Protein AF-A0A1X7HXP8-F1 (afdb_monomer_lite)

pLDDT: mean 79.75, std 15.9, range [26.89, 93.19]

Foldseek 3Di:
DPPCLCVLLVVLLVVLLVCLLVVHDSVVSLCSLVVCVVVVNNVSSVSNNVSNVVSNVVSVVLLVQLVPDDDDQKFKWFFQDWDQQWTFTHTPSHPGTAIEGDRDTAAHQFIWIDRFDWDADPDRDSNRIYTYDDTHGPGHHDDVSVVLVVVLVVVLVVLVVPDDPLCSQQPSLQPVVRNVSPDPVSCVVCVVVVNNVSSPDPDDDPDDDDDPPDDDDDD

Secondary structure (DSSP, 8-state):
--GGGGHHHHHHHHHHHHHHHTT---GGGGGHHHHHHHTT-HHHHHHHHHHHHHHHHHHHHHHHHHHT----SEEEEEEEEEETTEEEEE-TT-SSPEEEE-SS-PPTT-EEEEEEEEEE-SS-SS--EEEEEEEEEEE---THHHHHHHHHHHHHHHHHHHS-GGGTTHHHHHHH--GGG--HHHHHHHHHTTTHHHH-SS-----------------

Sequence (219 aa):
MSELRLVPGALVVWAVTLALLLDVPVVPLLLVPLALLWFRQPGQAVLTGVLGTGAAFLVWWRRRLAAGWSAPEEAVGRVVASGTGHVRVALPGHPTPLTVFTGDAPPTGARVLVEAGWSGSGRAGVGGLVGNGDLTVLRDPQGMSRVAATVRGALRAAVDATVGESSRGLIPGMVLGDVGAQSEAEKQLYIDTGLSHLSAVSGVNVDSKGVSKTGLRVL

Organism: NCBI:txid1610489

Structure (mmCIF, N/CA/C/O backbone):
data_AF-A0A1X7HXP8-F1
#
_entry.id   AF-A0A1X7HXP8-F1
#
loop_
_atom_site.group_PDB
_atom_site.id
_atom_site.type_symbol
_atom_site.label_atom_id
_atom_site.label_alt_id
_atom_site.label_comp_id
_atom_site.label_asym_id
_atom_site.label_entity_id
_atom_site.label_seq_id
_atom_site.pdbx_PDB_ins_code
_atom_site.Cartn_x
_atom_site.Cartn_y
_atom_site.Cartn_z
_atom_site.occupancy
_atom_site.B_iso_or_equiv
_atom_site.auth_seq_id
_atom_site.auth_comp_id
_atom_site.auth_asym_id
_atom_site.auth_atom_id
_atom_site.pdbx_PDB_model_num
ATOM 1 N N . MET A 1 1 ? 34.941 -6.884 -2.315 1.00 51.16 1 MET A N 1
ATOM 2 C CA . MET A 1 1 ? 33.999 -5.786 -2.635 1.00 51.16 1 MET A CA 1
ATOM 3 C C . MET A 1 1 ? 33.036 -6.206 -3.758 1.00 51.16 1 MET A C 1
ATOM 5 O O . MET A 1 1 ? 33.070 -5.651 -4.848 1.00 51.16 1 MET A O 1
ATOM 9 N N . SER A 1 2 ? 32.204 -7.228 -3.535 1.00 59.09 2 SER A N 1
ATOM 10 C CA . SER A 1 2 ? 31.269 -7.791 -4.535 1.00 59.09 2 SER A CA 1
ATOM 11 C C . SER A 1 2 ? 29.889 -7.117 -4.546 1.00 59.09 2 SER A C 1
ATOM 13 O O . SER A 1 2 ? 29.148 -7.266 -5.515 1.00 59.09 2 SER A O 1
ATOM 15 N N . GLU A 1 3 ? 29.558 -6.347 -3.510 1.00 61.88 3 GLU A N 1
ATOM 16 C CA . GLU A 1 3 ? 28.204 -5.831 -3.263 1.00 61.88 3 GLU A CA 1
ATOM 17 C C . GLU A 1 3 ? 27.825 -4.631 -4.145 1.00 61.88 3 GLU A C 1
ATOM 19 O O . GLU A 1 3 ? 26.661 -4.458 -4.501 1.00 61.88 3 GLU A O 1
ATOM 24 N N . LEU A 1 4 ? 28.805 -3.852 -4.617 1.00 77.75 4 LEU A N 1
ATOM 25 C CA . LEU A 1 4 ? 28.550 -2.673 -5.460 1.00 77.75 4 LEU A CA 1
ATOM 26 C C . LEU A 1 4 ? 28.056 -3.021 -6.874 1.00 77.75 4 LEU A C 1
ATOM 28 O O . LEU A 1 4 ? 27.577 -2.152 -7.600 1.00 77.75 4 LEU A O 1
ATOM 32 N N . ARG A 1 5 ? 28.123 -4.296 -7.276 1.00 81.31 5 ARG A N 1
ATOM 33 C CA . ARG A 1 5 ? 27.694 -4.751 -8.608 1.00 81.31 5 ARG A CA 1
ATOM 34 C C . ARG A 1 5 ? 26.185 -4.665 -8.818 1.00 81.31 5 ARG A C 1
ATOM 36 O O . ARG A 1 5 ? 25.761 -4.663 -9.968 1.00 81.31 5 ARG A O 1
ATOM 43 N N . LEU A 1 6 ? 25.396 -4.605 -7.746 1.00 85.25 6 LEU A N 1
ATOM 44 C CA . LEU A 1 6 ? 23.936 -4.507 -7.816 1.00 85.25 6 LEU A CA 1
ATOM 45 C C . LEU A 1 6 ? 23.439 -3.061 -7.890 1.00 85.25 6 LEU A C 1
ATOM 47 O O . LEU A 1 6 ? 22.302 -2.833 -8.300 1.00 85.25 6 LEU A O 1
ATOM 51 N N . VAL A 1 7 ? 24.286 -2.089 -7.538 1.00 87.62 7 VAL A N 1
ATOM 52 C CA . VAL A 1 7 ? 23.918 -0.669 -7.479 1.00 87.62 7 VAL A CA 1
ATOM 53 C C . VAL A 1 7 ? 23.364 -0.161 -8.818 1.00 87.62 7 VAL A C 1
ATOM 55 O O . VAL A 1 7 ? 22.283 0.426 -8.801 1.00 87.62 7 VAL A O 1
ATOM 58 N N . PRO A 1 8 ? 23.985 -0.433 -9.987 1.00 85.81 8 PRO A N 1
ATOM 59 C CA . PRO A 1 8 ? 23.436 0.022 -11.265 1.00 85.81 8 PRO A CA 1
ATOM 60 C C . PRO A 1 8 ? 22.046 -0.559 -11.553 1.00 85.81 8 PRO A C 1
ATOM 62 O O . PRO A 1 8 ? 21.159 0.156 -12.012 1.00 85.81 8 PRO A O 1
ATOM 65 N N . GLY A 1 9 ? 21.831 -1.842 -11.241 1.00 86.75 9 GLY A N 1
ATOM 66 C CA . GLY A 1 9 ? 20.536 -2.506 -11.417 1.00 86.75 9 GLY A CA 1
ATOM 67 C C . GLY A 1 9 ? 19.460 -1.899 -10.526 1.00 86.75 9 GLY A C 1
ATOM 68 O O . GLY A 1 9 ? 18.380 -1.565 -11.007 1.00 86.75 9 GLY A O 1
ATOM 69 N N . ALA A 1 10 ? 19.779 -1.691 -9.249 1.00 88.69 10 ALA A N 1
ATOM 70 C CA . ALA A 1 10 ? 18.870 -1.067 -8.297 1.00 88.69 10 ALA A CA 1
ATOM 71 C C . ALA A 1 10 ? 18.484 0.359 -8.723 1.00 88.69 10 ALA A C 1
ATOM 73 O O . ALA A 1 10 ? 17.302 0.699 -8.705 1.00 88.69 10 ALA A O 1
ATOM 74 N N . LEU A 1 11 ? 19.454 1.171 -9.162 1.00 90.75 11 LEU A N 1
ATOM 75 C CA . LEU A 1 11 ? 19.203 2.537 -9.631 1.00 90.75 11 LEU A CA 1
ATOM 76 C C . LEU A 1 11 ? 18.299 2.567 -10.866 1.00 90.75 11 LEU A C 1
ATOM 78 O O . LEU A 1 11 ? 17.361 3.359 -10.905 1.00 90.75 11 LEU A O 1
ATOM 82 N N . VAL A 1 12 ? 18.533 1.688 -11.847 1.00 90.75 12 VAL A N 1
ATOM 83 C CA . VAL A 1 12 ? 17.679 1.595 -13.043 1.00 90.75 12 VAL A CA 1
ATOM 84 C C . VAL A 1 12 ? 16.254 1.193 -12.667 1.00 90.75 12 VAL A C 1
ATOM 86 O O . VAL A 1 12 ? 15.308 1.825 -13.129 1.00 90.75 12 VAL A O 1
ATOM 89 N N . VAL A 1 13 ? 16.080 0.195 -11.794 1.00 91.81 13 VAL A N 1
ATOM 90 C CA . VAL A 1 13 ? 14.752 -0.237 -11.324 1.00 91.81 13 VAL A CA 1
ATOM 91 C C . VAL A 1 13 ? 14.006 0.911 -10.642 1.00 91.81 13 VAL A C 1
ATOM 93 O O . VAL A 1 13 ? 12.841 1.160 -10.962 1.00 91.81 13 VAL A O 1
ATOM 96 N N . TRP A 1 14 ? 14.671 1.638 -9.741 1.00 92.44 14 TRP A N 1
ATOM 97 C CA . TRP A 1 14 ? 14.086 2.795 -9.063 1.00 92.44 14 TRP A CA 1
ATOM 98 C C . TRP A 1 14 ? 13.725 3.914 -10.035 1.00 92.44 14 TRP A C 1
ATOM 100 O O . TRP A 1 14 ? 12.598 4.405 -10.004 1.00 92.44 14 TRP A O 1
ATOM 110 N N . ALA A 1 15 ? 14.646 4.285 -10.925 1.00 91.81 15 ALA A N 1
ATOM 111 C CA . ALA A 1 15 ? 14.436 5.359 -11.884 1.00 91.81 15 ALA A CA 1
ATOM 112 C C . ALA A 1 15 ? 13.284 5.044 -12.848 1.00 91.81 15 ALA A C 1
ATOM 114 O O . ALA A 1 15 ? 12.432 5.897 -13.079 1.00 91.81 15 ALA A O 1
ATOM 115 N N . VAL A 1 16 ? 13.214 3.812 -13.366 1.00 91.19 16 VAL A N 1
ATOM 116 C CA . VAL A 1 16 ? 12.139 3.370 -14.270 1.00 91.19 16 VAL A CA 1
ATOM 117 C C . VAL A 1 16 ? 10.797 3.372 -13.550 1.00 91.19 16 VAL A C 1
ATOM 119 O O . VAL A 1 16 ? 9.809 3.868 -14.088 1.00 91.19 16 VAL A O 1
ATOM 122 N N . THR A 1 17 ? 10.759 2.856 -12.320 1.00 90.06 17 THR A N 1
ATOM 123 C CA . THR A 1 17 ? 9.537 2.837 -11.508 1.00 90.06 17 THR A CA 1
ATOM 124 C C . THR A 1 17 ? 9.041 4.255 -11.239 1.00 90.06 17 THR A C 1
ATOM 126 O O . THR A 1 17 ? 7.864 4.540 -11.439 1.00 90.06 17 THR A O 1
ATOM 129 N N . LEU A 1 18 ? 9.933 5.160 -10.833 1.00 89.88 18 LEU A N 1
ATOM 130 C CA . LEU A 1 18 ? 9.601 6.550 -10.530 1.00 89.88 18 LEU A CA 1
ATOM 131 C C . LEU A 1 18 ? 9.156 7.313 -11.782 1.00 89.88 18 LEU A C 1
ATOM 133 O O . LEU A 1 18 ? 8.137 7.994 -11.739 1.00 89.88 18 LEU A O 1
ATOM 137 N N . ALA A 1 19 ? 9.850 7.138 -12.909 1.00 90.12 19 ALA A N 1
ATOM 138 C CA . ALA A 1 19 ? 9.463 7.744 -14.178 1.00 90.12 19 ALA A CA 1
ATOM 139 C C . ALA A 1 19 ? 8.057 7.298 -14.611 1.00 90.12 19 ALA A C 1
ATOM 141 O O . ALA A 1 19 ? 7.224 8.135 -14.944 1.00 90.12 19 ALA A O 1
ATOM 142 N N . LEU A 1 20 ? 7.743 6.001 -14.507 1.00 89.19 20 LEU A N 1
ATOM 143 C CA . LEU A 1 20 ? 6.409 5.487 -14.827 1.00 89.19 20 LEU A CA 1
ATOM 144 C C . LEU A 1 20 ? 5.322 5.927 -13.842 1.00 89.19 20 LEU A C 1
ATOM 146 O O . LEU A 1 20 ? 4.162 5.986 -14.238 1.00 89.19 20 LEU A O 1
ATOM 150 N N . LEU A 1 21 ? 5.650 6.196 -12.578 1.00 87.50 21 LEU A N 1
ATOM 151 C CA . LEU A 1 21 ? 4.686 6.708 -11.598 1.00 87.50 21 LEU A CA 1
ATOM 152 C C . LEU A 1 21 ? 4.437 8.216 -11.737 1.00 87.50 21 LEU A C 1
ATOM 154 O O . LEU A 1 21 ? 3.367 8.675 -11.351 1.00 87.50 21 LEU A O 1
ATOM 158 N N . LEU A 1 22 ? 5.407 8.963 -12.270 1.00 88.38 22 LEU A N 1
ATOM 159 C CA . LEU A 1 22 ? 5.327 10.408 -12.514 1.00 88.38 2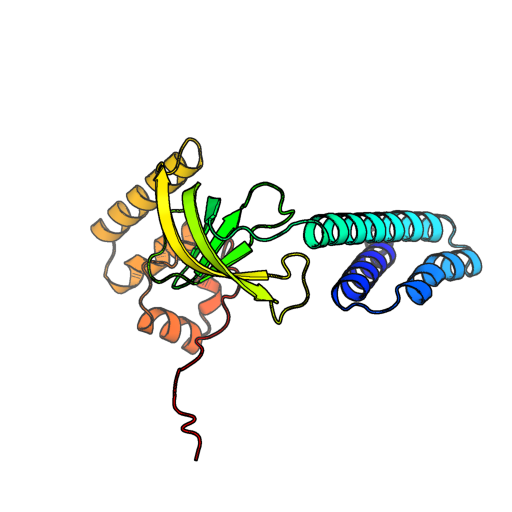2 LEU A CA 1
ATOM 160 C C . LEU A 1 22 ? 4.946 10.769 -13.959 1.00 88.38 22 LEU A C 1
ATOM 162 O O . LEU A 1 22 ? 5.008 11.940 -14.320 1.00 88.38 22 LEU A O 1
ATOM 166 N N . ASP A 1 23 ? 4.604 9.782 -14.791 1.00 85.50 23 ASP A N 1
ATOM 167 C CA . ASP A 1 23 ? 4.306 9.971 -16.219 1.00 85.50 23 ASP A CA 1
ATOM 168 C C . ASP A 1 23 ? 5.448 10.633 -17.024 1.00 85.50 23 ASP A C 1
ATOM 170 O O . ASP A 1 23 ? 5.232 11.316 -18.024 1.00 85.50 23 ASP A O 1
ATOM 174 N N . VAL A 1 24 ? 6.697 10.383 -16.619 1.00 88.75 24 VAL A N 1
ATOM 175 C CA . VAL A 1 24 ? 7.923 10.839 -17.294 1.00 88.75 24 VAL A CA 1
ATOM 176 C C . VAL A 1 24 ? 8.402 9.766 -18.287 1.00 88.75 24 VAL A C 1
ATOM 178 O O . VAL A 1 24 ? 8.343 8.570 -17.982 1.00 88.75 24 VAL A O 1
ATOM 181 N N . PRO A 1 25 ? 8.919 10.139 -19.476 1.00 86.38 25 PRO A N 1
ATOM 182 C CA . PRO A 1 25 ? 9.415 9.172 -20.453 1.00 86.38 25 PRO A CA 1
ATOM 183 C C . PRO A 1 25 ? 10.572 8.321 -19.905 1.00 86.38 25 PRO A C 1
ATOM 185 O O . PRO A 1 25 ? 11.589 8.838 -19.447 1.00 86.38 25 PRO A O 1
ATOM 188 N N . VAL A 1 26 ? 10.451 6.995 -20.036 1.00 85.19 26 VAL A N 1
ATOM 189 C CA . VAL A 1 26 ? 11.479 6.015 -19.620 1.00 85.19 26 VAL A CA 1
ATOM 190 C C . VAL A 1 26 ? 12.583 5.787 -20.656 1.00 85.19 26 VAL A C 1
ATOM 192 O O . VAL A 1 26 ? 13.578 5.134 -20.358 1.00 85.19 26 VAL A O 1
ATOM 195 N N . VAL A 1 27 ? 12.429 6.322 -21.871 1.00 81.62 27 VAL A N 1
ATOM 196 C CA . VAL A 1 27 ? 13.374 6.164 -22.991 1.00 81.62 27 VAL A CA 1
ATOM 197 C C . VAL A 1 27 ? 14.841 6.423 -22.603 1.00 81.62 27 VAL A C 1
ATOM 199 O O . VAL A 1 27 ? 15.667 5.560 -22.899 1.00 81.62 27 VAL A O 1
ATOM 202 N N . PRO A 1 28 ? 15.209 7.518 -21.901 1.00 79.88 28 PRO A N 1
ATOM 203 C CA . PRO A 1 28 ? 16.604 7.745 -21.513 1.00 79.88 28 PRO A CA 1
ATOM 204 C C . PRO A 1 28 ? 17.158 6.668 -20.567 1.00 79.88 28 PRO A C 1
ATOM 206 O O . PRO A 1 28 ? 18.350 6.377 -20.597 1.00 79.88 28 PRO A O 1
ATOM 209 N N . LEU A 1 29 ? 16.308 6.021 -19.766 1.00 81.44 29 LEU A N 1
ATOM 210 C CA . LEU A 1 29 ? 16.725 4.960 -18.845 1.00 81.44 29 LEU A CA 1
ATOM 211 C C . LEU A 1 29 ? 17.020 3.644 -19.574 1.00 81.44 29 LEU A C 1
ATOM 213 O O . LEU A 1 29 ? 17.848 2.858 -19.119 1.00 81.44 29 LEU A O 1
ATOM 217 N N . LEU A 1 30 ? 16.412 3.434 -20.744 1.00 73.44 30 LEU A N 1
ATOM 218 C CA . LEU A 1 30 ? 16.709 2.295 -21.617 1.00 73.44 30 LEU A CA 1
ATOM 219 C C . LEU A 1 30 ? 18.070 2.428 -22.326 1.00 73.44 30 LEU A C 1
ATOM 221 O O . LEU A 1 30 ? 18.575 1.439 -22.850 1.00 73.44 30 LEU A O 1
ATOM 225 N N . LEU A 1 31 ? 18.702 3.609 -22.299 1.00 84.38 31 LEU A N 1
ATOM 226 C CA . LEU A 1 31 ? 20.049 3.827 -22.846 1.00 84.38 31 LEU A CA 1
ATOM 227 C C . LEU A 1 31 ? 21.16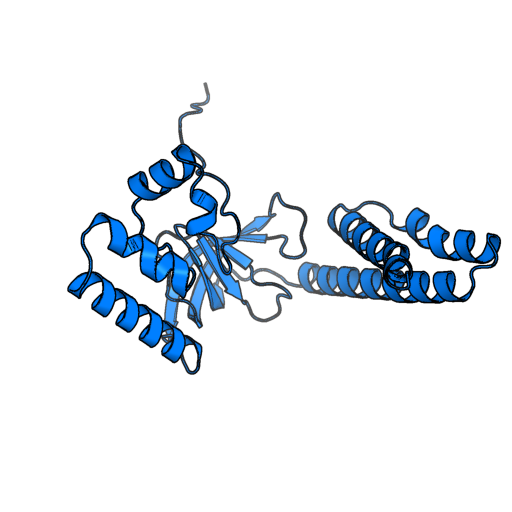8 3.393 -21.885 1.00 84.38 31 LEU A C 1
ATOM 229 O O . LEU A 1 31 ? 22.296 3.165 -22.317 1.00 84.38 31 LEU A O 1
ATOM 233 N N . VAL A 1 32 ? 20.867 3.224 -20.594 1.00 85.88 32 VAL A N 1
ATOM 234 C CA . VAL A 1 32 ? 21.829 2.781 -19.569 1.00 85.88 32 VAL A CA 1
ATOM 235 C C . VAL A 1 32 ? 22.498 1.436 -19.908 1.00 85.88 32 VAL A C 1
ATOM 237 O O . VAL A 1 32 ? 23.730 1.375 -19.875 1.00 85.88 32 VAL A O 1
ATOM 240 N N . PRO A 1 33 ? 21.773 0.361 -20.289 1.00 85.75 33 PRO A N 1
ATOM 241 C CA . PRO A 1 33 ? 22.417 -0.884 -20.712 1.00 85.75 33 PRO A CA 1
ATOM 242 C C . PRO A 1 33 ? 23.278 -0.710 -21.973 1.00 85.75 33 PRO A C 1
ATOM 244 O O . PRO A 1 33 ? 24.324 -1.349 -22.083 1.00 85.75 33 PRO A O 1
ATOM 247 N N . LEU A 1 34 ? 22.902 0.187 -22.894 1.00 85.38 34 LEU A N 1
ATOM 248 C CA . LEU A 1 34 ? 23.676 0.469 -24.108 1.00 85.38 34 LEU A CA 1
ATOM 249 C C . LEU A 1 34 ? 25.017 1.145 -23.777 1.00 85.38 34 LEU A C 1
ATOM 251 O O . LEU A 1 34 ? 26.058 0.760 -24.309 1.00 85.38 34 LEU A O 1
ATOM 255 N N . ALA A 1 35 ? 25.014 2.090 -22.834 1.00 86.62 35 ALA A N 1
ATOM 256 C CA . ALA A 1 35 ? 26.235 2.703 -22.318 1.00 86.62 35 ALA A CA 1
ATOM 257 C C . ALA A 1 35 ? 27.140 1.670 -21.620 1.00 86.62 35 ALA A C 1
ATOM 259 O O . ALA A 1 35 ? 28.353 1.670 -21.812 1.00 86.62 35 ALA A O 1
ATOM 260 N N . LEU A 1 36 ? 26.572 0.730 -20.858 1.00 87.25 36 LEU A N 1
ATOM 261 C CA . LEU A 1 36 ? 27.346 -0.337 -20.210 1.00 87.25 36 LEU A CA 1
ATOM 262 C C . LEU A 1 36 ? 27.984 -1.306 -21.220 1.00 87.25 36 LEU A C 1
ATOM 264 O O . LEU A 1 36 ? 29.106 -1.768 -20.997 1.00 87.25 36 LEU A O 1
ATOM 268 N N . LEU A 1 37 ? 27.317 -1.576 -22.348 1.00 87.12 37 LEU A N 1
ATOM 269 C CA . LEU A 1 37 ? 27.917 -2.316 -23.464 1.00 87.12 37 LEU A CA 1
ATOM 270 C C . LEU A 1 37 ? 29.098 -1.552 -24.069 1.00 87.12 37 LEU A C 1
ATOM 272 O O . LEU A 1 37 ? 30.147 -2.153 -24.308 1.00 87.12 37 LEU A O 1
ATOM 276 N N . TRP A 1 38 ? 28.962 -0.234 -24.247 1.00 89.88 38 TRP A N 1
ATOM 277 C CA . TRP A 1 38 ? 30.036 0.631 -24.745 1.00 89.88 38 TRP A CA 1
ATOM 278 C C . TRP A 1 38 ? 31.284 0.584 -23.849 1.00 89.88 38 TRP A C 1
ATOM 280 O O . TRP A 1 38 ? 32.402 0.441 -24.339 1.00 89.88 38 TRP A O 1
ATOM 290 N N . PHE A 1 39 ? 31.101 0.586 -22.526 1.00 89.38 39 PHE A N 1
ATOM 291 C CA . PHE A 1 39 ? 32.190 0.449 -21.547 1.00 89.38 39 PHE A CA 1
ATOM 292 C C . PHE A 1 39 ? 32.689 -0.993 -21.345 1.00 89.38 39 PHE A C 1
ATOM 294 O O . PHE A 1 39 ? 33.418 -1.268 -20.390 1.00 89.38 39 PHE A O 1
ATOM 301 N N . ARG A 1 40 ? 32.330 -1.927 -22.238 1.00 87.38 40 ARG A N 1
ATOM 302 C CA . ARG A 1 40 ? 32.744 -3.342 -22.207 1.00 87.38 40 ARG A CA 1
ATOM 303 C C . ARG A 1 40 ? 32.338 -4.079 -20.923 1.00 87.38 40 ARG A C 1
ATOM 305 O O . ARG A 1 40 ? 33.045 -4.980 -20.475 1.00 87.38 40 ARG A O 1
ATOM 312 N N . GLN A 1 41 ? 31.179 -3.741 -20.355 1.00 88.38 41 GLN A N 1
ATOM 313 C CA . GLN A 1 41 ? 30.601 -4.386 -19.168 1.00 88.38 41 GLN A CA 1
ATOM 314 C C . GLN A 1 41 ? 29.353 -5.217 -19.533 1.00 88.38 41 GLN A C 1
ATOM 316 O O . GLN A 1 41 ? 28.242 -4.901 -19.091 1.00 88.38 41 GLN A O 1
ATOM 321 N N . PRO A 1 42 ? 29.486 -6.307 -20.320 1.00 86.38 42 PRO A N 1
ATOM 322 C CA . PRO A 1 42 ? 28.337 -7.027 -20.873 1.00 86.38 42 PRO A CA 1
ATOM 323 C C . PRO A 1 42 ? 27.445 -7.647 -19.791 1.00 86.38 42 PRO A C 1
ATOM 325 O O . PRO A 1 42 ? 26.223 -7.595 -19.896 1.00 86.38 42 PRO A O 1
ATOM 328 N N . GLY A 1 43 ? 28.031 -8.161 -18.703 1.00 86.81 43 GLY A N 1
ATOM 329 C CA . GLY A 1 43 ? 27.256 -8.727 -17.595 1.00 86.81 43 GLY A CA 1
ATOM 330 C C . GLY A 1 43 ? 26.373 -7.695 -16.884 1.00 86.81 43 GLY A C 1
ATOM 331 O O . GLY A 1 43 ? 25.245 -8.004 -16.511 1.00 86.81 43 GLY A O 1
ATOM 332 N N . GLN A 1 44 ? 26.855 -6.456 -16.738 1.00 88.69 44 GLN A N 1
ATOM 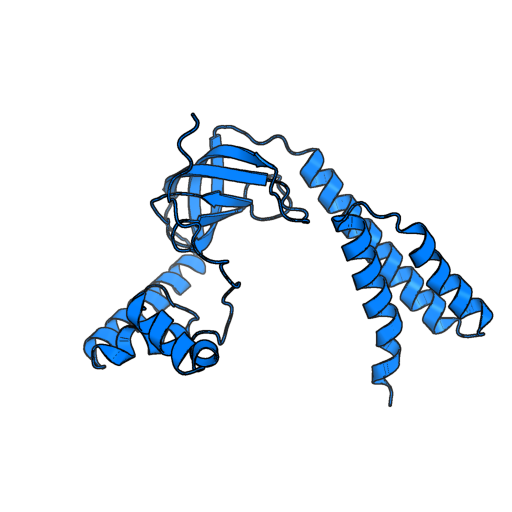333 C CA . GLN A 1 44 ? 26.079 -5.369 -16.131 1.00 88.69 44 GLN A CA 1
ATOM 334 C C . GLN A 1 44 ? 24.996 -4.852 -17.074 1.00 88.69 44 GLN A C 1
ATOM 336 O O . GLN A 1 44 ? 23.893 -4.550 -16.626 1.00 88.69 44 GLN A O 1
ATOM 341 N N . ALA A 1 45 ? 25.275 -4.796 -18.377 1.00 89.06 45 ALA A N 1
ATOM 342 C CA . ALA A 1 45 ? 24.280 -4.410 -19.369 1.00 89.06 45 ALA A CA 1
ATOM 343 C C . ALA A 1 45 ? 23.092 -5.382 -19.389 1.00 89.06 45 ALA A C 1
ATOM 345 O O . ALA A 1 45 ? 21.942 -4.951 -19.349 1.00 89.06 45 ALA A O 1
ATOM 346 N N . VAL A 1 46 ? 23.362 -6.693 -19.371 1.00 91.06 46 VAL A N 1
ATOM 347 C CA . VAL A 1 46 ? 22.307 -7.716 -19.313 1.00 91.06 46 VAL A CA 1
ATOM 348 C C . VAL A 1 46 ? 21.521 -7.614 -18.007 1.00 91.06 46 VAL A C 1
ATOM 350 O O . VAL A 1 46 ? 20.295 -7.565 -18.039 1.00 91.06 46 VAL A O 1
ATOM 353 N N . LEU A 1 47 ? 22.205 -7.521 -16.861 1.00 90.50 47 LEU A N 1
ATOM 354 C CA . LEU A 1 47 ? 21.547 -7.432 -15.555 1.00 90.50 47 LEU A CA 1
ATOM 355 C C . LEU A 1 47 ? 20.633 -6.200 -15.450 1.00 90.50 47 LEU A C 1
ATOM 357 O O . LEU A 1 47 ? 19.463 -6.322 -15.094 1.00 90.50 47 LEU A O 1
ATOM 361 N N . THR A 1 48 ? 21.155 -5.016 -15.776 1.00 90.38 48 THR A N 1
ATOM 362 C CA . THR A 1 48 ? 20.398 -3.755 -15.715 1.00 90.38 48 THR A CA 1
ATOM 363 C C . THR A 1 48 ? 19.256 -3.722 -16.728 1.00 90.38 48 THR A C 1
ATOM 365 O O . THR A 1 48 ? 18.160 -3.283 -16.386 1.00 90.38 48 THR A O 1
ATOM 368 N N . GLY A 1 49 ? 19.477 -4.240 -17.940 1.00 89.81 49 GLY A N 1
ATOM 369 C CA . GLY A 1 49 ? 18.451 -4.357 -18.973 1.00 89.81 49 GLY A CA 1
ATOM 370 C C . GLY A 1 49 ? 17.294 -5.260 -18.548 1.00 89.81 49 GLY A C 1
ATOM 371 O O . GLY A 1 49 ? 16.138 -4.845 -18.620 1.00 89.81 49 GLY A O 1
ATOM 372 N N . VAL A 1 50 ? 17.581 -6.465 -18.045 1.00 92.62 50 VAL A N 1
ATOM 373 C CA . VAL A 1 50 ? 16.551 -7.417 -17.592 1.00 92.62 50 VAL A CA 1
ATOM 374 C C . VAL A 1 50 ? 15.774 -6.867 -16.395 1.00 92.62 50 VAL A C 1
ATOM 376 O O . VAL A 1 50 ? 14.545 -6.890 -16.396 1.00 92.62 50 VAL A O 1
ATOM 379 N N . LEU A 1 51 ? 16.464 -6.323 -15.388 1.00 92.56 51 LEU A N 1
ATOM 380 C CA . LEU A 1 51 ? 15.801 -5.764 -14.207 1.00 92.56 51 LEU A CA 1
ATOM 381 C C . LEU A 1 51 ? 14.959 -4.527 -14.548 1.00 92.56 51 LEU A C 1
ATOM 383 O O . LEU A 1 51 ? 13.819 -4.420 -14.098 1.00 92.56 51 LEU A O 1
ATOM 387 N N . GLY A 1 52 ? 15.490 -3.613 -15.364 1.00 90.62 52 GLY A N 1
ATOM 388 C CA . GLY A 1 52 ? 14.788 -2.400 -15.779 1.00 90.62 52 GLY A CA 1
ATOM 389 C C . GLY A 1 52 ? 13.553 -2.692 -16.629 1.00 90.62 52 GLY A C 1
ATOM 390 O O . GLY A 1 52 ? 12.482 -2.152 -16.360 1.00 90.62 52 GLY A O 1
ATOM 391 N N . THR A 1 53 ? 13.668 -3.587 -17.615 1.00 90.50 53 THR A N 1
ATOM 392 C CA . THR A 1 53 ? 12.528 -4.001 -18.453 1.00 90.50 53 THR A CA 1
ATOM 393 C C . THR A 1 53 ? 11.475 -4.767 -17.653 1.00 90.50 53 THR A C 1
ATOM 395 O O . THR A 1 53 ? 10.286 -4.491 -17.804 1.00 90.50 53 THR A O 1
ATOM 398 N N . GLY A 1 54 ? 11.888 -5.658 -16.745 1.00 93.19 54 GLY A N 1
ATOM 399 C CA . GLY A 1 54 ? 10.979 -6.358 -15.837 1.00 93.19 54 GLY A CA 1
ATOM 400 C C . GLY A 1 54 ? 10.216 -5.403 -14.915 1.00 93.19 54 GLY A C 1
ATOM 401 O O . GLY A 1 54 ? 8.994 -5.500 -14.797 1.00 93.19 54 GLY A O 1
ATOM 402 N N . ALA A 1 55 ? 10.907 -4.430 -14.314 1.00 91.06 55 ALA A N 1
ATOM 403 C CA . ALA A 1 55 ? 10.277 -3.397 -13.493 1.00 91.06 55 ALA A CA 1
ATOM 404 C C . ALA A 1 55 ? 9.304 -2.531 -14.311 1.00 91.06 55 ALA A C 1
ATOM 406 O O . ALA A 1 55 ? 8.170 -2.316 -13.879 1.00 91.06 55 ALA A O 1
ATOM 407 N N . ALA A 1 56 ? 9.709 -2.097 -15.512 1.00 91.00 56 ALA A N 1
ATOM 408 C CA . ALA A 1 56 ? 8.851 -1.330 -16.413 1.00 91.00 56 ALA A CA 1
ATOM 409 C C . ALA A 1 56 ? 7.561 -2.087 -16.741 1.00 91.00 56 ALA A C 1
ATOM 411 O O . ALA A 1 56 ? 6.466 -1.539 -16.614 1.00 91.00 56 ALA A O 1
ATOM 412 N N . PHE A 1 57 ? 7.694 -3.362 -17.118 1.00 92.31 57 PHE A N 1
ATOM 413 C CA . PHE A 1 57 ? 6.570 -4.223 -17.457 1.00 92.31 57 PHE A CA 1
ATOM 414 C C . PHE A 1 57 ? 5.615 -4.406 -16.274 1.00 92.31 57 PHE A C 1
ATOM 416 O O . PHE A 1 57 ? 4.409 -4.241 -16.439 1.00 92.31 57 PHE A O 1
ATOM 423 N N . LEU A 1 58 ? 6.133 -4.681 -15.071 1.00 92.25 58 LEU A N 1
ATOM 424 C CA . LEU A 1 58 ? 5.310 -4.846 -13.870 1.00 92.25 58 LEU A CA 1
ATOM 425 C C . LEU A 1 58 ? 4.536 -3.571 -13.517 1.00 92.25 58 LEU A C 1
ATOM 427 O O . LEU A 1 58 ? 3.342 -3.642 -13.223 1.00 92.25 58 LEU A O 1
ATOM 431 N N . VAL A 1 59 ? 5.186 -2.404 -13.550 1.00 91.25 59 VAL A N 1
ATOM 432 C CA . VAL A 1 59 ? 4.525 -1.125 -13.247 1.00 91.25 59 VAL A CA 1
ATOM 433 C C . VAL A 1 59 ? 3.477 -0.801 -14.308 1.00 91.25 59 VAL A C 1
ATOM 435 O O . VAL A 1 59 ? 2.342 -0.479 -13.959 1.00 91.25 59 VAL A O 1
ATOM 438 N N . TRP A 1 60 ? 3.817 -0.950 -15.589 1.00 90.88 60 TRP A N 1
ATOM 439 C CA . TRP A 1 60 ? 2.883 -0.760 -16.697 1.00 90.88 60 TRP A CA 1
ATOM 440 C C . TRP A 1 60 ? 1.666 -1.685 -16.588 1.00 90.88 60 TRP A C 1
ATOM 442 O O . TRP A 1 60 ? 0.531 -1.224 -16.690 1.00 90.88 60 TRP A O 1
ATOM 452 N N . TRP A 1 61 ? 1.888 -2.973 -16.312 1.00 92.38 61 TRP A N 1
ATOM 453 C CA . TRP A 1 61 ? 0.826 -3.963 -16.153 1.00 92.38 61 TRP A CA 1
ATOM 454 C C . TRP A 1 61 ? -0.114 -3.594 -15.006 1.00 92.38 61 TRP A C 1
ATOM 456 O O . TRP A 1 61 ? -1.331 -3.562 -15.180 1.00 92.38 61 TRP A O 1
ATOM 466 N N . ARG A 1 62 ? 0.440 -3.229 -13.842 1.00 92.06 62 ARG A N 1
ATOM 467 C CA . ARG A 1 62 ? -0.359 -2.798 -12.687 1.00 92.06 62 ARG A CA 1
ATOM 468 C C . ARG A 1 62 ? -1.130 -1.507 -12.957 1.00 92.06 62 ARG A C 1
ATOM 470 O O . ARG A 1 62 ? -2.285 -1.424 -12.556 1.00 92.06 62 ARG A O 1
ATOM 477 N N . ARG A 1 63 ? -0.538 -0.534 -13.660 1.00 89.94 63 ARG A N 1
ATOM 478 C CA . ARG A 1 63 ? -1.241 0.687 -14.091 1.00 89.94 63 ARG A CA 1
ATOM 479 C C . ARG A 1 63 ? -2.377 0.371 -15.057 1.00 89.94 63 ARG A C 1
ATOM 481 O O . ARG A 1 63 ? -3.451 0.939 -14.922 1.00 89.94 63 ARG A O 1
ATOM 488 N N . ARG A 1 64 ? -2.167 -0.554 -15.997 1.00 88.94 64 ARG A N 1
ATOM 489 C CA . ARG A 1 64 ? -3.193 -0.974 -16.958 1.00 88.94 64 ARG A CA 1
ATOM 490 C C . ARG A 1 64 ? -4.368 -1.670 -16.273 1.00 88.94 64 ARG A C 1
ATOM 492 O O . ARG A 1 64 ? -5.509 -1.386 -16.615 1.00 88.94 64 ARG A O 1
ATOM 499 N N . LEU A 1 65 ? -4.093 -2.532 -15.292 1.00 88.69 65 LEU A N 1
ATOM 500 C CA . LEU A 1 65 ? -5.134 -3.147 -14.464 1.00 88.69 65 LEU A CA 1
ATOM 501 C C . LEU A 1 65 ? -5.909 -2.102 -13.653 1.00 88.69 65 LEU A C 1
ATOM 503 O O . LEU A 1 65 ? -7.131 -2.163 -13.617 1.00 88.69 65 LEU A O 1
ATOM 507 N N . ALA A 1 66 ? -5.217 -1.132 -13.046 1.00 88.19 66 ALA A N 1
ATOM 508 C CA . ALA A 1 66 ? -5.863 -0.057 -12.291 1.00 88.19 66 ALA A CA 1
ATOM 509 C C . ALA A 1 66 ? -6.722 0.851 -13.191 1.00 88.19 66 ALA A C 1
ATOM 511 O O . ALA A 1 66 ? -7.855 1.155 -12.848 1.00 88.19 66 ALA A O 1
ATOM 512 N N . ALA A 1 67 ? -6.224 1.231 -14.372 1.00 85.62 67 ALA A N 1
ATOM 513 C CA . ALA A 1 67 ? -6.953 2.074 -15.324 1.00 85.62 67 ALA A CA 1
ATOM 514 C C . ALA A 1 67 ? -8.183 1.381 -15.934 1.00 85.62 67 ALA A C 1
ATOM 516 O O . ALA A 1 67 ? -9.141 2.048 -16.309 1.00 85.62 67 ALA A O 1
ATOM 517 N N . GLY A 1 68 ? -8.153 0.049 -16.052 1.00 83.62 68 GLY A N 1
ATOM 518 C CA . GLY A 1 68 ? -9.296 -0.745 -16.503 1.00 83.62 68 GLY A CA 1
ATOM 519 C C . GLY A 1 68 ? -10.331 -1.028 -15.411 1.00 83.62 68 GLY A C 1
ATOM 520 O O . GLY A 1 68 ? -11.369 -1.615 -15.708 1.00 83.62 68 GLY A O 1
ATOM 521 N N . TRP A 1 69 ? -10.057 -0.654 -14.160 1.00 88.25 69 TRP A N 1
ATOM 522 C CA . TRP A 1 69 ? -10.959 -0.876 -13.038 1.00 88.25 69 TRP A CA 1
ATOM 523 C C . TRP A 1 69 ? -11.871 0.339 -12.846 1.00 88.25 69 TRP A C 1
ATOM 525 O O . TRP A 1 69 ? -11.413 1.439 -12.546 1.00 88.25 69 TRP A O 1
ATOM 535 N N . SER A 1 70 ? -13.177 0.139 -13.012 1.00 83.56 70 SER A N 1
ATOM 536 C CA . SER A 1 70 ? -14.195 1.142 -12.702 1.00 83.56 70 SER A CA 1
ATOM 537 C C . SER A 1 70 ? -14.569 1.054 -11.229 1.00 83.56 70 SER A C 1
ATOM 539 O O . SER A 1 70 ? -14.938 -0.025 -10.762 1.00 83.56 70 SER A O 1
ATOM 541 N N . ALA A 1 71 ? -14.509 2.176 -10.519 1.00 80.81 71 ALA A N 1
ATOM 542 C CA . ALA A 1 71 ? -14.837 2.213 -9.105 1.00 80.81 71 ALA A CA 1
ATOM 543 C C . ALA A 1 71 ? -16.359 2.085 -8.897 1.00 80.81 71 ALA A C 1
ATOM 545 O O . ALA A 1 71 ? -17.095 2.965 -9.345 1.00 80.81 71 ALA A O 1
ATOM 546 N N . PRO A 1 72 ? -16.848 1.000 -8.275 1.00 84.06 72 PRO A N 1
ATOM 547 C CA . PRO A 1 72 ? -18.271 0.845 -7.991 1.00 84.06 72 PRO A CA 1
ATOM 548 C C . PRO A 1 72 ? -18.686 1.733 -6.808 1.00 84.06 72 PRO A C 1
ATOM 550 O O . PRO A 1 72 ? -17.876 1.988 -5.913 1.00 84.06 72 PRO A O 1
ATOM 553 N N . GLU A 1 73 ? -19.948 2.175 -6.790 1.00 81.12 73 GLU A N 1
ATOM 554 C CA . GLU A 1 73 ? -20.523 2.918 -5.653 1.00 81.12 73 GLU A CA 1
ATOM 555 C C . GLU A 1 73 ? -20.558 2.057 -4.385 1.00 81.12 73 GLU A C 1
ATOM 557 O O . GLU A 1 73 ? -20.209 2.530 -3.305 1.00 81.12 73 GLU A O 1
ATOM 562 N N . GLU A 1 74 ? -20.870 0.768 -4.549 1.00 88.06 74 GLU A N 1
ATOM 563 C CA . GLU A 1 74 ? -20.857 -0.234 -3.488 1.00 88.06 74 GLU A CA 1
ATOM 564 C C . GLU A 1 74 ? -19.894 -1.374 -3.832 1.00 88.06 74 GLU A C 1
ATOM 566 O O . GLU A 1 74 ? -19.992 -2.004 -4.891 1.00 88.06 74 GLU A O 1
ATOM 571 N N . ALA A 1 75 ? -18.967 -1.695 -2.928 1.00 88.50 75 ALA A N 1
ATOM 572 C CA . ALA A 1 75 ? -18.141 -2.890 -3.077 1.00 88.50 75 ALA A CA 1
ATOM 573 C C . ALA A 1 75 ? -17.813 -3.591 -1.771 1.00 88.50 75 ALA A C 1
ATOM 575 O O . ALA A 1 75 ? -17.502 -2.982 -0.754 1.00 88.50 75 ALA A O 1
ATOM 576 N N . VAL A 1 76 ? -17.772 -4.919 -1.835 1.00 92.19 76 VAL A N 1
ATOM 577 C CA . VAL A 1 76 ? -17.327 -5.746 -0.716 1.00 92.19 76 VAL A CA 1
ATOM 578 C C . VAL A 1 76 ? -15.816 -5.929 -0.778 1.00 92.19 76 VAL A C 1
ATOM 580 O O . VAL A 1 76 ? -15.283 -6.533 -1.710 1.00 92.19 76 VAL A O 1
ATOM 583 N N . GLY A 1 77 ? -15.127 -5.445 0.251 1.00 91.00 77 GLY A N 1
ATOM 584 C CA . GLY A 1 77 ? -13.678 -5.512 0.384 1.00 91.00 77 GLY A CA 1
ATOM 585 C C . GLY A 1 77 ? -13.211 -6.143 1.689 1.00 91.00 77 GLY A C 1
ATOM 586 O O . GLY A 1 77 ? -13.996 -6.541 2.553 1.00 91.00 77 GLY A O 1
ATOM 587 N N . ARG A 1 78 ? -11.888 -6.241 1.839 1.00 92.25 78 ARG A N 1
ATOM 588 C CA . ARG A 1 78 ? -11.239 -6.642 3.094 1.00 92.25 78 ARG A CA 1
ATOM 589 C C . ARG A 1 78 ? -10.407 -5.499 3.650 1.00 92.25 78 ARG A C 1
ATOM 591 O O . ARG A 1 78 ? -9.569 -4.958 2.933 1.00 92.25 78 ARG A O 1
ATOM 598 N N . VAL A 1 79 ? -10.556 -5.209 4.937 1.00 91.00 79 VAL A N 1
ATOM 599 C CA . VAL A 1 79 ? -9.695 -4.247 5.634 1.00 91.00 79 VAL A CA 1
ATOM 600 C C . VAL A 1 79 ? -8.282 -4.821 5.757 1.00 91.00 79 VAL A C 1
ATOM 602 O O . VAL A 1 79 ? -8.081 -5.870 6.368 1.00 91.00 79 VAL A O 1
ATOM 605 N N . VAL A 1 80 ? -7.298 -4.148 5.164 1.00 88.94 80 VAL A N 1
ATOM 606 C CA . VAL A 1 80 ? -5.873 -4.524 5.209 1.00 88.94 80 VAL A CA 1
ATOM 607 C C . VAL A 1 80 ? -5.144 -3.764 6.308 1.00 88.94 80 VAL A C 1
ATOM 609 O O . VAL A 1 80 ? -4.270 -4.321 6.965 1.00 88.94 80 VAL A O 1
ATOM 612 N N . ALA A 1 81 ? -5.510 -2.502 6.512 1.00 85.56 81 ALA A N 1
ATOM 613 C CA . ALA A 1 81 ? -5.001 -1.674 7.591 1.00 85.56 81 ALA A CA 1
ATOM 614 C C . ALA A 1 81 ? -6.088 -0.690 8.017 1.00 85.56 81 ALA A C 1
ATOM 616 O O . ALA A 1 81 ? -6.848 -0.213 7.176 1.00 85.56 81 ALA A O 1
ATOM 617 N N . SER A 1 82 ? -6.137 -0.394 9.308 1.00 83.50 82 SER A N 1
ATOM 618 C CA . SER A 1 82 ? -7.088 0.533 9.907 1.00 83.50 82 SER A CA 1
ATOM 619 C C . SER A 1 82 ? -6.302 1.586 10.681 1.00 83.50 82 SER A C 1
ATOM 621 O O . SER A 1 82 ? -5.371 1.235 11.411 1.00 83.50 82 SER A O 1
ATOM 623 N N . GLY A 1 83 ? -6.619 2.856 10.457 1.00 79.06 83 GLY A N 1
ATOM 624 C CA . GLY A 1 83 ? -5.983 4.005 11.086 1.00 79.06 83 GLY A CA 1
ATOM 625 C C . GLY A 1 83 ? -7.027 5.007 11.567 1.00 79.06 83 GLY A C 1
ATOM 626 O O . GLY A 1 83 ? -8.231 4.822 11.391 1.00 79.06 83 GLY A O 1
ATOM 627 N N . THR A 1 84 ? -6.573 6.090 12.190 1.00 77.19 84 THR A N 1
ATOM 628 C CA . THR A 1 84 ? -7.463 7.163 12.642 1.00 77.19 84 THR A CA 1
ATOM 629 C C . THR A 1 84 ? -7.974 7.954 11.438 1.00 77.19 84 THR A C 1
ATOM 631 O O . THR A 1 84 ? -7.193 8.618 10.757 1.00 77.19 84 THR A O 1
ATOM 634 N N . GLY A 1 85 ? -9.276 7.866 11.155 1.00 80.25 85 GLY A N 1
ATOM 635 C CA . GLY A 1 85 ? -9.937 8.612 10.075 1.00 80.25 85 GLY A CA 1
ATOM 636 C C . GLY A 1 85 ? -9.702 8.072 8.659 1.00 80.25 85 GLY A C 1
ATOM 637 O O . GLY A 1 85 ? -10.173 8.667 7.688 1.00 80.25 85 GLY A O 1
ATOM 638 N N . HIS A 1 86 ? -8.967 6.968 8.508 1.00 86.94 86 HIS A N 1
ATOM 639 C CA . HIS A 1 86 ? -8.731 6.342 7.212 1.00 86.94 86 HIS A CA 1
ATOM 640 C C . HIS A 1 86 ? -8.519 4.833 7.349 1.00 86.94 86 HIS A C 1
ATOM 642 O O . HIS A 1 86 ? -7.943 4.334 8.316 1.00 86.94 86 HIS A O 1
ATOM 648 N N . VAL A 1 87 ? -8.953 4.093 6.337 1.00 89.44 87 VAL A N 1
ATOM 649 C CA . VAL A 1 87 ? -8.883 2.634 6.297 1.00 89.44 87 VAL A CA 1
ATOM 650 C C . VAL A 1 87 ? -8.408 2.204 4.921 1.00 89.44 87 VAL A C 1
ATOM 652 O O . VAL A 1 87 ? -8.854 2.717 3.898 1.00 89.44 87 VAL A O 1
ATOM 655 N N . ARG A 1 88 ? -7.485 1.246 4.867 1.00 90.75 88 ARG A N 1
ATOM 656 C CA . ARG A 1 88 ? -7.021 0.654 3.611 1.00 90.75 88 ARG A CA 1
ATOM 657 C C . ARG A 1 88 ? -7.797 -0.620 3.333 1.00 90.75 88 ARG A C 1
ATOM 659 O O . ARG A 1 88 ? -7.644 -1.606 4.057 1.00 90.75 88 ARG A O 1
ATOM 666 N N . VAL A 1 89 ? -8.575 -0.621 2.259 1.00 90.94 89 VAL A N 1
ATOM 667 C CA . VAL A 1 89 ? -9.427 -1.742 1.860 1.00 90.94 89 VAL A CA 1
ATOM 668 C C . VAL A 1 89 ? -8.893 -2.370 0.574 1.00 90.94 89 VAL A C 1
ATOM 670 O O . VAL A 1 89 ? -8.672 -1.700 -0.434 1.00 90.94 89 VAL A O 1
ATOM 673 N N . ALA A 1 90 ? -8.667 -3.682 0.600 1.00 92.38 90 ALA A N 1
ATOM 674 C CA . ALA A 1 90 ? -8.428 -4.469 -0.601 1.00 92.38 90 ALA A CA 1
ATOM 675 C C . ALA A 1 90 ? -9.771 -4.756 -1.276 1.00 92.38 90 ALA A C 1
ATOM 677 O O . ALA A 1 90 ? -10.583 -5.518 -0.741 1.00 92.38 90 ALA A O 1
ATOM 678 N N . LEU A 1 91 ? -9.980 -4.141 -2.439 1.00 91.25 91 LEU A N 1
ATOM 679 C CA . LEU A 1 91 ? -11.155 -4.356 -3.271 1.00 91.25 91 LEU A CA 1
ATOM 680 C C . LEU A 1 91 ? -10.880 -5.408 -4.355 1.00 91.25 91 LEU A C 1
ATOM 682 O O . LEU A 1 91 ? -9.781 -5.430 -4.920 1.00 91.25 91 LEU A O 1
ATOM 686 N N . PRO A 1 92 ? -11.855 -6.278 -4.667 1.00 87.81 92 PRO A N 1
ATOM 687 C CA . PRO A 1 92 ? -11.740 -7.226 -5.766 1.00 87.81 92 PRO A CA 1
ATOM 688 C C . PRO A 1 92 ? -11.446 -6.521 -7.096 1.00 87.81 92 PRO A C 1
ATOM 690 O O . PRO A 1 92 ? -12.055 -5.508 -7.433 1.00 87.81 92 PRO A O 1
ATOM 693 N N . GLY A 1 93 ? -10.501 -7.069 -7.861 1.00 85.00 93 GLY A N 1
ATOM 694 C CA . GLY A 1 93 ? -10.13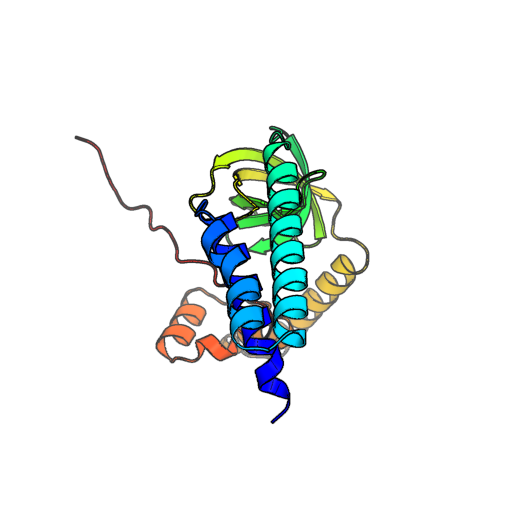2 -6.547 -9.180 1.00 85.00 93 GLY A CA 1
ATOM 695 C C . GLY A 1 93 ? -9.171 -5.353 -9.169 1.00 85.00 93 GLY A C 1
ATOM 696 O O . GLY A 1 93 ? -8.583 -5.072 -10.209 1.00 85.00 93 GLY A O 1
ATOM 697 N N . HIS A 1 94 ? -8.932 -4.704 -8.023 1.00 89.19 94 HIS A N 1
ATOM 698 C CA . HIS A 1 94 ? -7.971 -3.605 -7.933 1.00 89.19 94 HIS A CA 1
ATOM 699 C C . HIS A 1 94 ? -6.569 -4.104 -7.500 1.00 89.19 94 HIS A C 1
ATOM 701 O O . HIS A 1 94 ? -6.452 -4.858 -6.530 1.00 89.19 94 HIS A O 1
ATOM 707 N N . PRO A 1 95 ? -5.467 -3.698 -8.166 1.00 87.69 95 PRO A N 1
ATOM 708 C CA . PRO A 1 95 ? -4.124 -4.247 -7.922 1.00 87.69 95 PRO A CA 1
ATOM 709 C C . PRO A 1 95 ? -3.450 -3.775 -6.621 1.00 87.69 95 PRO A C 1
ATOM 711 O O . PRO A 1 95 ? -2.367 -4.266 -6.281 1.00 87.69 95 PRO A O 1
ATOM 714 N N . THR A 1 96 ? -4.023 -2.801 -5.912 1.00 89.75 96 THR A N 1
ATOM 715 C CA . THR A 1 96 ? -3.522 -2.287 -4.623 1.00 89.75 96 THR A CA 1
ATOM 716 C C . THR A 1 96 ? -4.666 -2.009 -3.649 1.00 89.75 96 THR A C 1
ATOM 718 O O . THR A 1 96 ? -5.735 -1.609 -4.095 1.00 89.75 96 THR A O 1
ATOM 721 N N . PRO A 1 97 ? -4.463 -2.110 -2.324 1.00 90.44 97 PRO A N 1
ATOM 722 C CA . PRO A 1 97 ? -5.451 -1.620 -1.364 1.00 90.44 97 PRO A CA 1
ATOM 723 C C . PRO A 1 97 ? -5.679 -0.113 -1.532 1.00 90.44 97 PRO A C 1
ATOM 725 O O . PRO A 1 97 ? -4.699 0.640 -1.574 1.00 90.44 97 PRO A O 1
ATOM 728 N N . LEU A 1 98 ? -6.945 0.300 -1.611 1.00 90.25 98 LEU A N 1
ATOM 729 C CA . LEU A 1 98 ? -7.365 1.697 -1.722 1.00 90.25 98 LEU A CA 1
ATOM 730 C C . LEU A 1 98 ? -7.616 2.293 -0.340 1.00 90.25 98 LEU A C 1
ATOM 732 O O . LEU A 1 98 ? -8.002 1.581 0.587 1.00 90.25 98 LEU A O 1
ATOM 736 N N . THR A 1 99 ? -7.372 3.592 -0.200 1.00 90.56 99 THR A N 1
ATOM 737 C CA . THR A 1 99 ? -7.643 4.321 1.043 1.00 90.56 99 THR A CA 1
ATOM 738 C C . THR A 1 99 ? -9.064 4.864 1.006 1.00 90.56 99 THR A C 1
ATOM 740 O O . THR A 1 99 ? -9.423 5.573 0.068 1.00 90.56 99 THR A O 1
ATOM 743 N N . VAL A 1 100 ? -9.845 4.545 2.032 1.00 90.06 100 VAL A N 1
ATOM 744 C CA . VAL A 1 100 ? -11.184 5.074 2.281 1.00 90.06 100 VAL A CA 1
ATOM 745 C C . VAL A 1 100 ? -11.125 5.920 3.548 1.00 90.06 100 VAL A C 1
ATOM 747 O O . VAL A 1 100 ? -10.715 5.431 4.600 1.00 90.06 100 VAL A O 1
ATOM 750 N N . PHE A 1 101 ? -11.486 7.193 3.443 1.00 89.25 101 PHE A N 1
ATOM 751 C CA . PHE A 1 101 ? -11.646 8.084 4.586 1.00 89.25 101 PHE A CA 1
ATOM 752 C C . PHE A 1 101 ? -13.032 7.867 5.181 1.00 89.25 101 PHE A C 1
ATOM 754 O O . PHE A 1 101 ? -14.028 8.046 4.483 1.00 89.25 101 PHE A O 1
ATOM 761 N N . THR A 1 102 ? -13.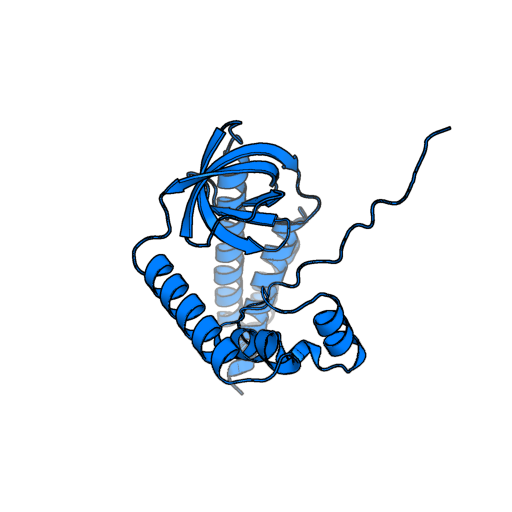072 7.471 6.448 1.00 87.94 102 THR A N 1
ATOM 762 C CA . THR A 1 102 ? -14.300 7.156 7.182 1.00 87.94 102 THR A CA 1
ATOM 763 C C . THR A 1 102 ? -14.142 7.557 8.647 1.00 87.94 102 THR A C 1
ATOM 765 O O . THR A 1 102 ? -13.018 7.637 9.154 1.00 87.94 102 THR A O 1
ATOM 768 N N . GLY A 1 103 ? -15.258 7.859 9.311 1.00 80.06 103 GLY A N 1
ATOM 769 C CA . GLY A 1 103 ? -15.273 8.245 10.721 1.00 80.06 103 GLY A CA 1
ATOM 770 C C . GLY A 1 103 ? -15.065 7.067 11.671 1.00 80.06 103 GLY A C 1
ATOM 771 O O . GLY A 1 103 ? -14.418 7.240 12.703 1.00 80.06 103 GLY A O 1
ATOM 772 N N . ASP A 1 104 ? -15.569 5.883 11.309 1.00 81.19 104 ASP A N 1
ATOM 773 C CA . ASP A 1 104 ? -15.431 4.668 12.111 1.00 81.19 104 ASP A CA 1
ATOM 774 C C . ASP A 1 104 ? -14.477 3.678 11.441 1.00 81.19 104 ASP A C 1
ATOM 776 O O . ASP A 1 104 ? -14.564 3.396 10.246 1.00 81.19 104 ASP A O 1
ATOM 780 N N . ALA A 1 105 ? -13.523 3.175 12.214 1.00 83.12 105 ALA A N 1
ATOM 781 C CA . ALA A 1 105 ? -12.390 2.414 11.717 1.00 83.12 105 ALA A CA 1
ATOM 782 C C . ALA A 1 105 ? -12.602 0.917 12.010 1.00 83.12 105 ALA A C 1
ATOM 784 O O . ALA A 1 105 ? -12.193 0.436 13.072 1.00 83.12 105 ALA A O 1
ATOM 785 N N . PRO A 1 106 ? -13.209 0.136 11.090 1.00 85.69 106 PRO A N 1
ATOM 786 C CA . PRO A 1 106 ? -13.423 -1.291 11.286 1.00 85.69 106 PRO A CA 1
ATOM 787 C C . PRO A 1 106 ? -12.112 -2.047 11.552 1.00 85.69 106 PRO A C 1
ATOM 789 O O . PRO A 1 106 ? -11.030 -1.632 11.113 1.00 85.69 106 PRO A O 1
ATOM 792 N N . PRO A 1 107 ? -12.182 -3.196 12.247 1.00 84.62 107 PRO A N 1
ATOM 793 C CA . PRO A 1 107 ? -10.994 -3.938 12.634 1.00 84.62 107 PRO A CA 1
ATOM 794 C C . PRO A 1 107 ? -10.274 -4.541 11.422 1.00 84.62 107 PRO A C 1
ATOM 796 O O . PRO A 1 107 ? -10.881 -5.027 10.462 1.00 84.62 107 PRO A O 1
ATOM 799 N N . THR A 1 108 ? -8.942 -4.569 11.490 1.00 87.38 108 THR A N 1
ATOM 800 C CA . THR A 1 108 ? -8.099 -5.154 10.442 1.00 87.38 108 THR A CA 1
ATOM 801 C C . THR A 1 108 ? -8.461 -6.617 10.179 1.00 87.38 108 THR A C 1
ATOM 803 O O . THR A 1 108 ? -8.542 -7.439 11.091 1.00 87.38 108 THR A O 1
ATOM 806 N N . GLY A 1 109 ? -8.642 -6.965 8.906 1.00 85.50 109 GLY A N 1
ATOM 807 C CA . GLY A 1 109 ? -9.034 -8.298 8.455 1.00 85.50 109 GLY A CA 1
ATOM 808 C C . GLY A 1 109 ? -10.543 -8.532 8.359 1.00 85.50 109 GLY A C 1
ATOM 809 O O . GLY A 1 109 ? -10.935 -9.589 7.860 1.00 85.50 109 GLY A O 1
ATOM 810 N N . ALA A 1 110 ? -11.381 -7.579 8.780 1.00 88.44 110 ALA A N 1
ATOM 811 C CA . ALA A 1 110 ? -12.825 -7.648 8.581 1.00 88.44 110 ALA A CA 1
ATOM 812 C C . ALA A 1 110 ? -13.198 -7.578 7.091 1.00 88.44 110 ALA A C 1
ATOM 814 O O . ALA A 1 110 ? -12.490 -6.966 6.279 1.00 88.44 110 ALA A O 1
ATOM 815 N N . ARG A 1 111 ? -14.323 -8.204 6.729 1.00 91.31 111 ARG A N 1
ATOM 816 C CA . ARG A 1 111 ? -14.987 -7.952 5.444 1.00 91.31 111 ARG A CA 1
ATOM 817 C C . ARG A 1 111 ? -15.973 -6.812 5.621 1.00 91.31 111 ARG A C 1
ATOM 819 O O . ARG A 1 111 ? -16.820 -6.879 6.509 1.00 91.31 111 ARG A O 1
ATOM 826 N N . VAL A 1 112 ? -15.867 -5.813 4.758 1.00 92.19 112 VAL A N 1
ATOM 827 C CA . VAL A 1 112 ? -16.657 -4.583 4.827 1.00 92.19 112 VAL A CA 1
ATOM 828 C C . VAL A 1 112 ? -17.350 -4.327 3.497 1.00 92.19 112 VAL A C 1
ATOM 830 O O . VAL A 1 112 ? -16.770 -4.596 2.443 1.00 92.19 112 VAL A O 1
ATOM 833 N N . LEU A 1 113 ? -18.582 -3.835 3.558 1.00 92.12 113 LEU A N 1
ATOM 834 C CA . LEU A 1 113 ? -19.229 -3.139 2.456 1.00 92.12 113 LEU A CA 1
ATOM 835 C C . LEU A 1 113 ? -18.696 -1.706 2.459 1.00 92.12 113 LEU A C 1
ATOM 837 O O . LEU A 1 113 ? -18.727 -1.041 3.492 1.00 92.12 113 LEU A O 1
ATOM 841 N N . VAL A 1 114 ? -18.138 -1.286 1.332 1.00 90.69 114 VAL A N 1
ATOM 842 C CA . VAL A 1 114 ? -17.613 0.056 1.103 1.00 90.69 114 VAL A CA 1
ATOM 843 C C . VAL A 1 114 ? -18.642 0.817 0.290 1.00 90.69 114 VAL A C 1
ATOM 845 O O . VAL A 1 114 ? -18.873 0.449 -0.861 1.00 90.69 114 VAL A O 1
ATOM 848 N N . GLU A 1 115 ? -19.201 1.868 0.876 1.00 89.38 115 GLU A N 1
ATOM 849 C CA . GLU A 1 115 ? -20.079 2.825 0.204 1.00 89.38 115 GLU A CA 1
ATOM 850 C C . GLU A 1 115 ? -19.329 4.154 0.160 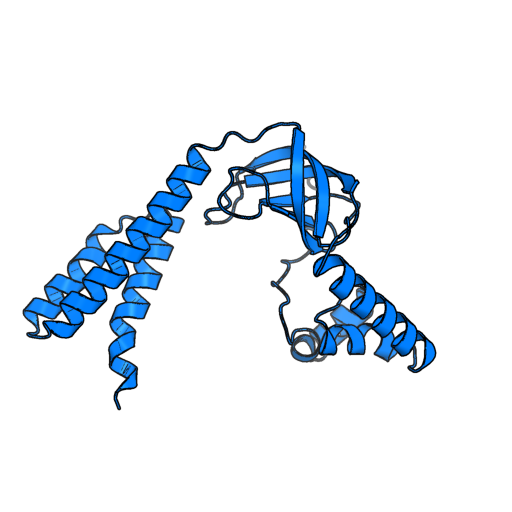1.00 89.38 115 GLU A C 1
ATOM 852 O O . GLU A 1 115 ? -19.233 4.855 1.168 1.00 89.38 115 GLU A O 1
ATOM 857 N N . ALA A 1 116 ? -18.681 4.459 -0.966 1.00 87.44 116 ALA A N 1
ATOM 858 C CA . ALA A 1 116 ? -17.760 5.591 -1.030 1.00 87.44 116 ALA A CA 1
ATOM 859 C C . ALA A 1 116 ? -17.814 6.343 -2.358 1.00 87.44 116 ALA A C 1
ATOM 861 O O . ALA A 1 116 ? -17.802 5.756 -3.439 1.00 87.44 116 ALA A O 1
ATOM 862 N N . GLY A 1 117 ? -17.757 7.672 -2.263 1.00 87.19 117 GLY A N 1
ATOM 863 C CA . GLY A 1 117 ? -17.458 8.536 -3.397 1.00 87.19 117 GLY A CA 1
ATOM 864 C C . GLY A 1 117 ? -15.969 8.462 -3.733 1.00 87.19 117 GLY A C 1
ATOM 865 O O . GLY A 1 117 ? -15.122 8.788 -2.897 1.00 87.19 117 GLY A O 1
ATOM 866 N N . TRP A 1 118 ? -15.639 8.036 -4.952 1.00 89.50 118 TRP A N 1
ATOM 867 C CA . TRP A 1 118 ? -14.257 7.885 -5.412 1.00 89.50 118 TRP A CA 1
ATOM 868 C C . TRP A 1 118 ? -13.737 9.158 -6.076 1.00 89.50 118 TRP A C 1
ATOM 870 O O . TRP A 1 118 ? -14.403 9.768 -6.907 1.00 89.50 118 TRP A O 1
ATOM 880 N N . SER A 1 119 ? -12.509 9.543 -5.742 1.00 86.62 119 SER A N 1
ATOM 881 C CA . SER A 1 119 ? -11.825 10.697 -6.330 1.00 86.62 119 SER A CA 1
ATOM 882 C C . SER A 1 119 ? -10.365 10.375 -6.627 1.00 86.62 119 SER A C 1
ATOM 884 O O . SER A 1 119 ? -9.779 9.489 -6.005 1.00 86.62 119 SER A O 1
ATOM 886 N N . GLY A 1 120 ? -9.771 11.084 -7.589 1.00 84.56 120 GLY A N 1
ATOM 887 C CA . GLY A 1 120 ? -8.362 10.920 -7.937 1.00 84.56 120 GLY A CA 1
ATOM 888 C C . GLY A 1 120 ? -7.445 11.248 -6.759 1.00 84.56 120 GLY A C 1
ATOM 889 O O . GLY A 1 120 ? -7.585 12.285 -6.111 1.00 84.56 120 GLY A O 1
ATOM 890 N N . SER A 1 121 ? -6.473 10.382 -6.482 1.00 83.00 121 SER A N 1
ATOM 891 C CA . SER A 1 121 ? -5.461 10.660 -5.471 1.00 83.00 121 SER A CA 1
ATOM 892 C C . SER A 1 121 ? -4.479 11.709 -5.994 1.00 83.00 121 SER A C 1
ATOM 894 O O . SER A 1 121 ? -3.850 11.494 -7.025 1.00 83.00 121 SER A O 1
ATOM 896 N N . GLY A 1 122 ? -4.240 12.787 -5.244 1.00 78.31 122 GLY A N 1
ATOM 897 C CA . GLY A 1 122 ? -3.194 13.773 -5.568 1.00 78.31 122 GLY A CA 1
ATOM 898 C C . GLY A 1 122 ? -1.751 13.260 -5.407 1.00 78.31 122 GLY A C 1
ATOM 899 O O . GLY A 1 122 ? -0.811 14.048 -5.446 1.00 78.31 122 GLY A O 1
ATOM 900 N N . ARG A 1 123 ? -1.554 11.956 -5.168 1.00 79.69 123 ARG A N 1
ATOM 901 C CA . ARG A 1 123 ? -0.243 11.325 -4.986 1.00 79.69 123 ARG A CA 1
ATOM 902 C C . ARG A 1 123 ? 0.076 10.410 -6.160 1.00 79.69 123 ARG A C 1
ATOM 904 O O . ARG A 1 123 ? -0.765 9.618 -6.574 1.00 79.69 123 ARG A O 1
ATOM 911 N N . ALA A 1 124 ? 1.323 10.466 -6.621 1.00 79.38 124 ALA A N 1
ATOM 912 C CA . ALA A 1 124 ? 1.844 9.527 -7.604 1.00 79.38 124 ALA A CA 1
ATOM 913 C C . ALA A 1 124 ? 1.804 8.095 -7.046 1.00 79.38 124 ALA A C 1
ATOM 915 O O . ALA A 1 124 ? 2.323 7.818 -5.961 1.00 79.38 124 ALA A O 1
ATOM 916 N N . GLY A 1 125 ? 1.173 7.177 -7.776 1.00 82.12 125 GLY A N 1
ATOM 917 C CA . GLY A 1 125 ? 0.995 5.803 -7.326 1.00 82.12 125 GLY A CA 1
ATOM 918 C C . GLY A 1 125 ? 0.064 4.997 -8.225 1.00 82.12 125 GLY A C 1
ATOM 919 O O . GLY A 1 125 ? -0.695 5.544 -9.015 1.00 82.12 125 GLY A O 1
ATOM 920 N N . VAL A 1 126 ? 0.097 3.672 -8.063 1.00 81.88 126 VAL A N 1
ATOM 921 C CA . VAL A 1 126 ? -0.833 2.749 -8.748 1.00 81.88 126 VAL A CA 1
ATOM 922 C C . VAL A 1 126 ? -2.252 2.860 -8.181 1.00 81.88 126 VAL A C 1
ATOM 924 O O . VAL A 1 126 ? -3.209 2.594 -8.893 1.00 81.88 126 VAL A O 1
ATOM 927 N N . GLY A 1 127 ? -2.373 3.253 -6.906 1.00 78.94 127 GLY A N 1
ATOM 928 C CA . GLY A 1 127 ? -3.649 3.380 -6.206 1.00 78.94 127 GLY A CA 1
ATOM 929 C C . GLY A 1 127 ? -4.614 4.328 -6.904 1.00 78.94 127 GLY A C 1
ATOM 930 O O . GLY A 1 127 ? -5.775 3.976 -7.031 1.00 78.94 127 GLY A O 1
ATOM 931 N N . GLY A 1 128 ? -4.127 5.486 -7.365 1.00 81.94 128 GLY A N 1
ATOM 932 C CA . GLY A 1 128 ? -4.833 6.447 -8.223 1.00 81.94 128 GLY A CA 1
ATOM 933 C C . GLY A 1 128 ? -6.125 7.060 -7.670 1.00 81.94 128 GLY A C 1
ATOM 934 O O . GLY A 1 128 ? -6.537 8.111 -8.148 1.00 81.94 128 GLY A O 1
ATOM 935 N N . LEU A 1 129 ? -6.748 6.441 -6.669 1.00 87.38 129 LEU A N 1
ATOM 936 C CA . LEU A 1 129 ? -8.080 6.719 -6.167 1.00 87.38 129 LEU A CA 1
ATOM 937 C C . LEU A 1 129 ? -8.089 6.707 -4.639 1.00 87.38 129 LEU A C 1
ATOM 939 O O . LEU A 1 129 ? -7.409 5.906 -3.988 1.00 87.38 129 LEU A O 1
ATOM 943 N N . VAL A 1 130 ? -8.905 7.588 -4.079 1.00 89.56 130 VAL A N 1
ATOM 944 C CA . VAL A 1 130 ? -9.273 7.615 -2.666 1.00 89.56 130 VAL A CA 1
ATOM 945 C C . VAL A 1 130 ? -10.792 7.678 -2.552 1.00 89.56 130 VAL A C 1
ATOM 947 O O . VAL A 1 130 ? -11.446 8.398 -3.308 1.00 89.56 130 VAL A O 1
ATOM 950 N N . GLY A 1 131 ? -11.344 6.893 -1.633 1.00 88.94 131 GLY A N 1
ATOM 951 C CA . GLY A 1 131 ? -12.769 6.884 -1.320 1.00 88.94 131 GLY A CA 1
ATOM 952 C C . GLY A 1 131 ? -13.063 7.777 -0.120 1.00 88.94 131 GLY A C 1
ATOM 953 O O . GLY A 1 131 ? -12.264 7.839 0.814 1.00 88.94 131 GLY A O 1
ATOM 954 N N . ASN A 1 132 ? -14.203 8.454 -0.119 1.00 90.19 132 ASN A N 1
ATOM 955 C CA . ASN A 1 132 ? -14.769 9.082 1.072 1.00 90.19 132 ASN A CA 1
ATOM 956 C C . ASN A 1 132 ? -16.172 8.516 1.292 1.00 90.19 132 ASN A C 1
ATOM 958 O O . ASN A 1 132 ? -16.993 8.582 0.376 1.00 90.19 132 ASN A O 1
ATOM 962 N N . GLY A 1 133 ? -16.414 7.925 2.459 1.00 88.12 133 GLY A N 1
ATOM 963 C CA . GLY A 1 133 ? -17.701 7.319 2.771 1.00 88.12 133 GLY A CA 1
ATOM 964 C C . GLY A 1 133 ? -17.645 6.368 3.957 1.00 88.12 133 GLY A C 1
ATOM 965 O O . GLY A 1 133 ? -16.731 6.437 4.785 1.00 88.12 133 GLY A O 1
ATOM 966 N N . ASP A 1 134 ? -18.625 5.476 4.021 1.00 87.75 134 ASP A N 1
ATOM 967 C CA . ASP A 1 134 ? -18.863 4.626 5.178 1.00 87.75 134 ASP A CA 1
ATOM 968 C C . ASP A 1 134 ? -18.492 3.166 4.910 1.00 87.75 134 ASP A C 1
ATOM 970 O O . ASP A 1 134 ? -18.505 2.660 3.781 1.00 87.75 134 ASP A O 1
ATOM 974 N N . LEU A 1 135 ? -18.085 2.492 5.988 1.00 89.19 135 LEU A N 1
ATOM 975 C CA . LEU A 1 135 ? -17.683 1.094 5.975 1.00 89.19 135 LEU A CA 1
ATOM 976 C C . LEU A 1 135 ? -18.597 0.289 6.889 1.00 89.19 135 LEU A C 1
ATOM 978 O O . LEU A 1 135 ? -18.495 0.371 8.111 1.00 89.19 135 LEU A O 1
ATOM 982 N N . THR A 1 136 ? -19.425 -0.567 6.301 1.00 90.12 136 THR A N 1
ATOM 983 C CA . THR A 1 136 ? -20.297 -1.457 7.074 1.00 90.12 136 THR A CA 1
ATOM 984 C C . THR A 1 136 ? -19.643 -2.823 7.228 1.00 90.12 136 THR A C 1
ATOM 986 O O . THR A 1 136 ? -19.333 -3.497 6.243 1.00 90.12 136 THR A O 1
ATOM 989 N N . VAL A 1 137 ? -19.419 -3.272 8.466 1.00 91.38 137 VAL A N 1
ATOM 990 C CA . VAL A 1 137 ? -18.827 -4.592 8.732 1.00 91.38 137 VAL A CA 1
ATOM 991 C C . VAL A 1 137 ? -19.830 -5.690 8.383 1.00 91.38 137 VAL A C 1
ATOM 993 O O . VAL A 1 137 ? -20.828 -5.884 9.066 1.00 91.38 137 VAL A O 1
ATOM 996 N N . LEU A 1 138 ? -19.530 -6.453 7.333 1.00 91.75 138 LEU A N 1
ATOM 997 C CA . LEU A 1 138 ? -20.305 -7.635 6.950 1.00 91.75 138 LEU A CA 1
ATOM 998 C C . LEU A 1 138 ? -19.865 -8.873 7.726 1.00 91.75 138 LEU A C 1
ATOM 1000 O O . LEU A 1 138 ? -20.649 -9.794 7.952 1.00 91.75 138 LEU A O 1
ATOM 1004 N N . ARG A 1 139 ? -18.571 -8.953 8.060 1.00 87.94 139 ARG A N 1
ATOM 1005 C CA . ARG A 1 139 ? -18.018 -10.095 8.785 1.00 87.94 139 ARG A CA 1
ATOM 1006 C C . ARG A 1 139 ? -16.747 -9.734 9.535 1.00 87.94 139 ARG A C 1
ATOM 1008 O O . ARG A 1 139 ? -15.837 -9.138 8.959 1.00 87.94 139 ARG A O 1
ATOM 1015 N N . ASP A 1 140 ? -16.653 -10.214 10.767 1.00 88.88 140 ASP A N 1
ATOM 1016 C CA . ASP A 1 140 ? -15.479 -10.039 11.618 1.00 88.88 140 ASP A CA 1
ATOM 1017 C C . ASP A 1 140 ? -14.192 -10.672 11.050 1.00 88.88 140 ASP A C 1
ATOM 1019 O O . ASP A 1 140 ? -14.254 -11.582 10.199 1.00 88.88 140 ASP A O 1
ATOM 1023 N N . PRO A 1 141 ? -13.010 -10.227 11.535 1.00 86.31 141 PRO A N 1
ATOM 1024 C CA . PRO A 1 141 ? -11.723 -10.821 11.194 1.00 86.31 141 PRO A CA 1
ATOM 1025 C C . PRO A 1 141 ? -11.706 -12.340 11.427 1.00 86.31 141 PRO A C 1
ATOM 1027 O O . PRO A 1 141 ? -12.218 -12.845 12.425 1.00 86.31 141 PRO A O 1
ATOM 1030 N N . GLN A 1 142 ? -11.077 -13.089 10.517 1.00 84.81 142 GLN A N 1
ATOM 1031 C CA . GLN A 1 142 ? -11.021 -14.557 10.550 1.00 84.81 142 GLN A CA 1
ATOM 1032 C C . GLN A 1 142 ? -9.602 -15.099 10.374 1.00 84.81 142 GLN A C 1
ATOM 1034 O O . GLN A 1 142 ? -8.725 -14.442 9.820 1.00 84.81 142 GLN A O 1
ATOM 1039 N N . GLY A 1 143 ? -9.377 -16.336 10.824 1.00 88.31 143 GLY A N 1
ATOM 1040 C CA . GLY A 1 143 ? -8.077 -16.996 10.712 1.00 88.31 143 GLY A CA 1
ATOM 1041 C C . GLY A 1 143 ? -6.978 -16.196 11.410 1.00 88.31 143 GLY A C 1
ATOM 1042 O O . GLY A 1 143 ? -7.147 -15.771 12.553 1.00 88.31 143 GLY A O 1
ATOM 1043 N N . MET A 1 144 ? -5.868 -15.948 10.712 1.00 86.00 144 MET A N 1
ATOM 1044 C CA . MET A 1 144 ? -4.711 -15.259 11.290 1.00 86.00 144 MET A CA 1
ATOM 1045 C C . MET A 1 144 ? -5.011 -13.817 11.719 1.00 86.00 144 MET A C 1
ATOM 1047 O O . MET A 1 144 ? -4.447 -13.352 12.704 1.00 86.00 144 MET A O 1
ATOM 1051 N N . SER A 1 145 ? -5.930 -13.110 11.049 1.00 82.88 145 SER A N 1
ATOM 1052 C CA . SER A 1 145 ? -6.294 -11.752 11.476 1.00 82.88 145 SER A CA 1
ATOM 1053 C C . SER A 1 145 ? -7.083 -11.758 12.785 1.00 82.88 145 SER A C 1
ATOM 1055 O O . SER A 1 145 ? -6.909 -10.859 13.601 1.00 82.88 145 SER A O 1
ATOM 1057 N N . ARG A 1 146 ? -7.887 -12.803 13.032 1.00 85.31 146 ARG A N 1
ATOM 1058 C CA . ARG A 1 146 ? -8.539 -13.012 14.331 1.00 85.31 146 ARG A CA 1
ATOM 1059 C C . ARG A 1 146 ? -7.511 -13.305 15.416 1.00 85.31 146 ARG A C 1
ATOM 1061 O O . ARG A 1 146 ? -7.567 -12.686 16.467 1.00 85.31 146 ARG A O 1
ATOM 1068 N N . VAL A 1 147 ? -6.561 -14.202 15.144 1.00 86.06 147 VAL A N 1
ATOM 1069 C CA . VAL A 1 147 ? -5.476 -14.528 16.086 1.00 86.06 147 VAL A CA 1
ATOM 1070 C C . VAL A 1 147 ? -4.676 -13.274 16.436 1.00 86.06 147 VAL A C 1
ATOM 1072 O O . VAL A 1 147 ? -4.486 -12.982 17.612 1.00 86.06 147 VAL A O 1
ATOM 1075 N N . ALA A 1 148 ? -4.281 -12.483 15.437 1.00 85.44 148 ALA A N 1
ATOM 1076 C CA . ALA A 1 148 ? -3.575 -11.223 15.651 1.00 85.44 148 ALA A CA 1
ATOM 1077 C C . ALA A 1 148 ? -4.399 -10.220 16.478 1.00 85.44 148 ALA A C 1
ATOM 1079 O O . ALA A 1 148 ? -3.851 -9.563 17.363 1.00 85.44 148 ALA A O 1
ATOM 1080 N N . ALA A 1 149 ? -5.711 -10.123 16.234 1.00 83.38 149 ALA A N 1
ATOM 1081 C CA . ALA A 1 149 ? -6.606 -9.288 17.034 1.00 83.38 149 ALA A CA 1
ATOM 1082 C C . ALA A 1 149 ? -6.696 -9.776 18.491 1.00 83.38 149 ALA A C 1
ATOM 1084 O O . ALA A 1 149 ? -6.623 -8.963 19.410 1.00 83.38 149 ALA A O 1
ATOM 1085 N N . THR A 1 150 ? -6.779 -11.091 18.716 1.00 85.81 150 THR A N 1
ATOM 1086 C CA . THR A 1 150 ? -6.784 -11.687 20.059 1.00 85.81 150 THR A CA 1
ATOM 1087 C C . THR A 1 150 ? -5.478 -11.420 20.802 1.00 85.81 150 THR A C 1
ATOM 1089 O O . THR A 1 150 ? -5.522 -10.996 21.951 1.00 85.81 150 THR A O 1
ATOM 1092 N N . VAL A 1 151 ? -4.323 -11.604 20.154 1.00 88.12 151 VAL A N 1
ATOM 1093 C CA . VAL A 1 151 ? -3.008 -11.316 20.755 1.00 88.12 151 VAL A CA 1
ATOM 1094 C C . VAL A 1 151 ? -2.886 -9.837 21.115 1.00 88.12 151 VAL A C 1
ATOM 1096 O O . VAL A 1 151 ? -2.463 -9.512 22.221 1.00 88.12 151 VAL A O 1
ATOM 1099 N N . ARG A 1 152 ? -3.314 -8.937 20.220 1.00 84.69 152 ARG A N 1
ATOM 1100 C CA . ARG A 1 152 ? -3.320 -7.490 20.476 1.00 84.69 152 ARG A CA 1
ATOM 1101 C C . ARG A 1 152 ? -4.208 -7.130 21.669 1.00 84.69 152 ARG A C 1
ATOM 1103 O O . ARG A 1 152 ? -3.770 -6.394 22.545 1.00 84.69 152 ARG A O 1
ATOM 1110 N N . GLY A 1 153 ? -5.424 -7.675 21.725 1.00 85.44 153 GLY A N 1
ATOM 1111 C CA . GLY A 1 153 ? -6.349 -7.456 22.838 1.00 85.44 153 GLY A CA 1
ATOM 1112 C C . GLY A 1 153 ? -5.821 -7.997 24.169 1.00 85.44 153 GLY A C 1
ATOM 1113 O O . GLY A 1 153 ? -5.868 -7.294 25.173 1.00 85.44 153 GLY A O 1
ATOM 1114 N N . ALA A 1 154 ? -5.259 -9.209 24.170 1.00 87.88 154 ALA A N 1
ATOM 1115 C CA . ALA A 1 154 ? -4.679 -9.825 25.362 1.00 87.88 154 ALA A CA 1
ATOM 1116 C C . ALA A 1 154 ? -3.458 -9.049 25.879 1.00 87.88 154 ALA A C 1
ATOM 1118 O O . ALA A 1 154 ? -3.336 -8.843 27.084 1.00 87.88 154 ALA A O 1
ATOM 1119 N N . LEU A 1 155 ? -2.587 -8.576 24.979 1.00 87.06 155 LEU A N 1
ATOM 1120 C CA . LEU A 1 155 ? -1.447 -7.744 25.358 1.00 87.06 155 LEU A CA 1
ATOM 1121 C C . LEU A 1 155 ? -1.908 -6.418 25.966 1.00 87.06 155 LEU A C 1
ATOM 1123 O O . LEU A 1 155 ? -1.408 -6.051 27.022 1.00 87.06 155 LEU A O 1
ATOM 1127 N N . ARG A 1 156 ? -2.870 -5.726 25.339 1.00 84.81 156 ARG A N 1
ATOM 1128 C CA . ARG A 1 156 ? -3.434 -4.483 25.891 1.00 84.81 156 ARG A CA 1
ATOM 1129 C C . ARG A 1 156 ? -3.990 -4.702 27.294 1.00 84.81 156 ARG A C 1
ATOM 1131 O O . ARG A 1 156 ? -3.572 -4.013 28.211 1.00 84.81 156 ARG A O 1
ATOM 1138 N N . ALA A 1 157 ? -4.829 -5.720 27.481 1.00 86.69 157 ALA A N 1
ATOM 1139 C CA . ALA A 1 157 ? -5.409 -6.025 28.786 1.00 86.69 157 ALA A CA 1
ATOM 1140 C C . ALA A 1 157 ? -4.342 -6.335 29.855 1.00 86.69 157 ALA A C 1
ATOM 1142 O O . ALA A 1 157 ? -4.453 -5.884 30.992 1.00 86.69 157 ALA A O 1
ATOM 1143 N N . ALA A 1 158 ? -3.291 -7.079 29.496 1.00 88.00 158 ALA A N 1
ATOM 1144 C CA . ALA A 1 158 ? -2.190 -7.382 30.408 1.00 88.00 158 ALA A CA 1
ATOM 1145 C C . ALA A 1 158 ? -1.373 -6.130 30.773 1.00 88.00 158 ALA A C 1
ATOM 1147 O O . ALA A 1 158 ? -0.999 -5.952 31.932 1.00 88.00 158 ALA A O 1
ATOM 1148 N N . VAL A 1 159 ? -1.115 -5.255 29.798 1.00 87.44 159 VAL A N 1
ATOM 1149 C CA . VAL A 1 159 ? -0.426 -3.973 29.989 1.00 87.44 159 VAL A CA 1
ATOM 1150 C C . VAL A 1 159 ? -1.264 -3.059 30.885 1.00 87.44 159 VAL A C 1
ATOM 1152 O O . VAL A 1 159 ? -0.760 -2.598 31.905 1.00 87.44 159 VAL A O 1
ATOM 1155 N N . ASP A 1 160 ? -2.549 -2.876 30.587 1.00 85.75 160 ASP A N 1
ATOM 1156 C CA . ASP A 1 160 ? -3.458 -2.035 31.376 1.00 85.75 160 ASP A CA 1
ATOM 1157 C C . ASP A 1 160 ? -3.533 -2.476 32.845 1.00 85.75 160 ASP A C 1
ATOM 1159 O O . ASP A 1 160 ? -3.592 -1.636 33.744 1.00 85.75 160 ASP A O 1
ATOM 1163 N N . ALA A 1 161 ? -3.470 -3.788 33.095 1.00 87.69 161 ALA A N 1
ATOM 1164 C CA . ALA A 1 161 ? -3.477 -4.358 34.439 1.00 87.69 161 ALA A CA 1
ATOM 1165 C C . ALA A 1 161 ? -2.140 -4.222 35.196 1.00 87.69 161 ALA A C 1
ATOM 1167 O O . ALA A 1 161 ? -2.137 -4.304 36.423 1.00 87.69 161 ALA A O 1
ATOM 1168 N N . THR A 1 162 ? -1.011 -4.045 34.497 1.00 85.50 162 THR A N 1
ATOM 1169 C CA . THR A 1 162 ? 0.334 -4.191 35.094 1.00 85.50 162 THR A CA 1
ATOM 1170 C C . THR A 1 162 ? 1.144 -2.896 35.122 1.00 85.50 162 THR A C 1
ATOM 1172 O O . THR A 1 162 ? 1.978 -2.725 36.010 1.00 85.50 162 THR A O 1
ATOM 1175 N N . VAL A 1 163 ? 0.933 -1.974 34.177 1.00 83.94 163 VAL A N 1
ATOM 1176 C CA . VAL A 1 163 ? 1.712 -0.728 34.084 1.00 83.94 163 VAL A CA 1
ATOM 1177 C C . VAL A 1 163 ? 0.896 0.531 34.370 1.00 83.94 163 VAL A C 1
ATOM 1179 O O . VAL A 1 163 ? -0.322 0.592 34.194 1.00 83.94 163 VAL A O 1
ATOM 1182 N N . GLY A 1 164 ? 1.610 1.566 34.824 1.00 78.62 164 GLY A N 1
ATOM 1183 C CA . GLY A 1 164 ? 1.058 2.900 35.040 1.00 78.62 164 GLY A CA 1
ATOM 1184 C C . GLY A 1 164 ? 0.624 3.581 33.739 1.00 78.62 164 GLY A C 1
ATOM 1185 O O . GLY A 1 164 ? 1.082 3.219 32.655 1.00 78.62 164 GLY A O 1
ATOM 1186 N N . GLU A 1 165 ? -0.237 4.593 33.877 1.00 75.62 165 GLU A N 1
ATOM 1187 C CA . GLU A 1 165 ? -0.905 5.325 32.785 1.00 75.62 165 GLU A CA 1
ATOM 1188 C C . GLU A 1 165 ? 0.038 5.686 31.625 1.00 75.62 165 GLU A C 1
ATOM 1190 O O . GLU A 1 165 ? -0.247 5.373 30.475 1.00 75.62 165 GLU A O 1
ATOM 1195 N N . SER A 1 166 ? 1.222 6.222 31.940 1.00 72.44 166 SER A N 1
ATOM 1196 C CA . SER A 1 166 ? 2.203 6.719 30.963 1.00 72.44 166 SER A CA 1
ATOM 1197 C C . SER A 1 166 ? 2.842 5.653 30.066 1.00 72.44 166 SER A C 1
ATOM 1199 O O . SER A 1 166 ? 3.522 5.989 29.101 1.00 72.44 166 SER A O 1
ATOM 1201 N N . SER A 1 167 ? 2.693 4.365 30.393 1.00 71.50 167 SER A N 1
ATOM 1202 C CA . SER A 1 167 ? 3.304 3.253 29.645 1.00 71.50 167 SER A CA 1
ATOM 1203 C C . SER A 1 167 ? 2.282 2.385 28.906 1.00 71.50 167 SER A C 1
ATOM 1205 O O . SER A 1 167 ? 2.681 1.511 28.129 1.00 71.50 167 SER A O 1
ATOM 1207 N N . ARG A 1 168 ? 0.977 2.631 29.100 1.00 78.62 168 ARG A N 1
ATOM 1208 C CA . ARG A 1 168 ? -0.106 1.809 28.532 1.00 78.62 168 ARG A CA 1
ATOM 1209 C C . ARG A 1 168 ? -0.170 1.869 27.012 1.00 78.62 168 ARG A C 1
ATOM 1211 O O . ARG A 1 168 ? -0.361 0.845 26.365 1.00 78.62 168 ARG A O 1
ATOM 1218 N N . GLY A 1 169 ? 0.073 3.043 26.432 1.00 72.31 169 GLY A N 1
ATOM 1219 C CA . GLY A 1 169 ? 0.161 3.210 24.980 1.00 72.31 169 GLY A CA 1
ATOM 1220 C C . GLY A 1 169 ? 1.525 2.836 24.385 1.00 72.31 169 GLY A C 1
ATOM 1221 O O . GLY A 1 169 ? 1.618 2.501 23.202 1.00 72.31 169 GLY A O 1
ATOM 1222 N N . LEU A 1 170 ? 2.600 2.879 25.179 1.00 80.00 170 LEU A N 1
ATOM 1223 C CA . LEU A 1 170 ? 3.967 2.690 24.684 1.00 80.00 170 LEU A CA 1
ATOM 1224 C C . LEU A 1 170 ? 4.303 1.214 24.445 1.00 80.00 170 LEU A C 1
ATOM 1226 O O . LEU A 1 170 ? 4.814 0.871 23.381 1.00 80.00 170 LEU A O 1
ATOM 1230 N N . ILE A 1 171 ? 3.993 0.331 25.401 1.00 81.00 171 ILE A N 1
ATOM 1231 C CA . ILE A 1 171 ? 4.374 -1.090 25.328 1.00 81.00 171 ILE A CA 1
ATOM 1232 C C . ILE A 1 171 ? 3.699 -1.812 24.145 1.00 81.00 171 ILE A C 1
ATOM 1234 O O . ILE A 1 171 ? 4.410 -2.458 23.370 1.00 81.00 171 ILE A O 1
ATOM 1238 N N . PRO A 1 172 ? 2.376 -1.689 23.913 1.00 81.00 172 PRO A N 1
ATOM 1239 C CA . PRO A 1 172 ? 1.740 -2.273 22.730 1.00 81.00 172 PRO A CA 1
ATOM 1240 C C . PRO A 1 172 ? 2.280 -1.674 21.423 1.00 81.00 172 PRO A C 1
ATOM 1242 O O . PRO A 1 172 ? 2.447 -2.396 20.436 1.00 81.00 172 PRO A O 1
ATOM 1245 N N . GLY A 1 173 ? 2.618 -0.379 21.439 1.00 75.06 173 GLY A N 1
ATOM 1246 C CA . GLY A 1 173 ? 3.303 0.314 20.349 1.00 75.06 173 GLY A CA 1
ATOM 1247 C C . GLY A 1 173 ? 4.645 -0.333 19.999 1.00 75.06 173 GLY A C 1
ATOM 1248 O O . GLY A 1 173 ? 4.870 -0.683 18.847 1.00 75.06 173 GLY A O 1
ATOM 1249 N N . MET A 1 174 ? 5.502 -0.571 20.993 1.00 80.06 174 MET A N 1
ATOM 1250 C CA . MET A 1 174 ? 6.836 -1.154 20.799 1.00 80.06 174 MET A CA 1
ATOM 1251 C C . MET A 1 174 ? 6.817 -2.638 20.413 1.00 80.06 174 MET A C 1
ATOM 1253 O O . MET A 1 174 ? 7.691 -3.092 19.679 1.00 80.06 174 MET A O 1
ATOM 1257 N N . VAL A 1 175 ? 5.856 -3.411 20.926 1.00 80.75 175 VAL A N 1
ATOM 1258 C CA . VAL A 1 175 ? 5.823 -4.871 20.728 1.00 80.75 175 VAL A CA 1
ATOM 1259 C C . VAL A 1 175 ? 5.076 -5.256 19.451 1.00 80.75 175 VAL A C 1
ATOM 1261 O O . VAL A 1 175 ? 5.505 -6.158 18.735 1.00 80.75 175 VAL A O 1
ATOM 1264 N N . LEU A 1 176 ? 3.947 -4.599 19.166 1.00 78.44 176 LEU A N 1
ATOM 1265 C CA . LEU A 1 176 ? 3.035 -4.972 18.076 1.00 78.44 176 LEU A CA 1
ATOM 1266 C C . LEU A 1 176 ? 2.814 -3.851 17.046 1.00 78.44 176 LEU A C 1
ATOM 1268 O O . LEU A 1 176 ? 1.983 -4.019 16.149 1.00 78.44 176 LEU A O 1
ATOM 1272 N N . GLY A 1 177 ? 3.504 -2.711 17.172 1.00 73.31 177 GLY A N 1
ATOM 1273 C CA . GLY A 1 177 ? 3.250 -1.527 16.343 1.00 73.31 177 GLY A CA 1
ATOM 1274 C C . GLY A 1 177 ? 1.889 -0.884 16.631 1.00 73.31 177 GLY A C 1
ATOM 1275 O O . GLY A 1 177 ? 1.305 -0.228 15.769 1.00 73.31 177 GLY A O 1
ATOM 1276 N N . ASP A 1 178 ? 1.316 -1.140 17.808 1.00 74.69 178 ASP A N 1
ATOM 1277 C CA . ASP A 1 178 ? -0.054 -0.770 18.134 1.00 74.69 178 ASP A CA 1
ATOM 1278 C C . ASP A 1 178 ? -0.152 0.591 18.834 1.00 74.69 178 ASP A C 1
ATOM 1280 O O . ASP A 1 178 ? -0.206 0.685 20.056 1.00 74.69 178 ASP A O 1
ATOM 1284 N N . VAL A 1 179 ? -0.197 1.660 18.038 1.00 70.50 179 VAL A N 1
ATOM 1285 C CA . VAL A 1 179 ? -0.237 3.055 18.522 1.00 70.50 179 VAL A CA 1
ATOM 1286 C C . VAL A 1 179 ? -1.646 3.583 18.816 1.00 70.50 179 VAL A C 1
ATOM 1288 O O . VAL A 1 179 ? -1.806 4.746 19.178 1.00 70.50 179 VAL A O 1
ATOM 1291 N N . GLY A 1 180 ? -2.683 2.751 18.663 1.00 66.94 180 GLY A N 1
ATOM 1292 C CA . GLY A 1 180 ? -4.080 3.174 18.827 1.00 66.94 180 GLY A CA 1
ATOM 1293 C C . GLY A 1 180 ? -4.453 3.608 20.250 1.00 66.94 180 GLY A C 1
ATOM 1294 O O . GLY A 1 180 ? -5.454 4.292 20.420 1.00 66.94 180 GLY A O 1
ATOM 1295 N N . ALA A 1 181 ? -3.657 3.228 21.254 1.00 67.69 181 ALA A N 1
ATOM 1296 C CA . ALA A 1 181 ? -3.866 3.586 22.658 1.00 67.69 181 ALA A CA 1
ATOM 1297 C C . ALA A 1 181 ? -3.038 4.802 23.124 1.00 67.69 181 ALA A C 1
ATOM 1299 O O . ALA A 1 181 ? -3.156 5.196 24.277 1.00 67.69 181 ALA A O 1
ATOM 1300 N N . GLN A 1 182 ? -2.194 5.390 22.265 1.00 67.88 182 GLN A N 1
ATOM 1301 C CA . GLN A 1 182 ? -1.427 6.592 22.613 1.00 67.88 182 GLN A CA 1
ATOM 1302 C C . GLN A 1 182 ? -2.290 7.835 22.405 1.00 67.88 182 GLN A C 1
ATOM 1304 O O . GLN A 1 182 ? -2.809 8.055 21.305 1.00 67.88 182 GLN A O 1
ATOM 1309 N N . SER A 1 183 ? -2.414 8.661 23.440 1.00 69.38 183 SER A N 1
ATOM 1310 C CA . SER A 1 183 ? -3.087 9.952 23.327 1.00 69.38 183 SER A CA 1
ATOM 1311 C C . SER A 1 183 ? -2.313 10.898 22.403 1.00 69.38 183 SER A C 1
ATOM 1313 O O . SER A 1 183 ? -1.098 10.786 22.234 1.00 69.38 183 SER A O 1
ATOM 1315 N N . GLU A 1 184 ? -3.004 11.877 21.815 1.00 70.62 184 GLU A N 1
ATOM 1316 C CA . GLU A 1 184 ? -2.346 12.903 20.991 1.00 70.62 184 GLU A CA 1
ATOM 1317 C C . GLU A 1 184 ? -1.307 13.707 21.793 1.00 70.62 184 GLU A C 1
ATOM 1319 O O . GLU A 1 184 ? -0.264 14.075 21.257 1.00 70.62 184 GLU A O 1
ATOM 1324 N N . ALA A 1 185 ? -1.542 13.908 23.095 1.00 70.75 185 ALA A N 1
ATOM 1325 C CA . ALA A 1 185 ? -0.592 14.564 23.991 1.00 70.75 185 ALA A CA 1
ATOM 1326 C C . ALA A 1 185 ? 0.693 13.739 24.183 1.00 70.75 185 ALA A C 1
ATOM 1328 O O . ALA A 1 185 ? 1.789 14.290 24.119 1.00 70.75 185 ALA A O 1
ATOM 1329 N N . GLU A 1 186 ? 0.583 12.420 24.361 1.00 70.75 186 GLU A N 1
ATOM 1330 C CA . GLU A 1 186 ? 1.746 11.528 24.470 1.00 70.75 186 GLU A CA 1
ATOM 1331 C C . GLU A 1 186 ? 2.514 11.437 23.151 1.00 70.75 186 GLU A C 1
ATOM 1333 O O . GLU A 1 186 ? 3.742 11.508 23.150 1.00 70.75 186 GLU A O 1
ATOM 1338 N N . LYS A 1 187 ? 1.811 11.352 22.013 1.00 71.44 187 LYS A N 1
ATOM 1339 C CA . LYS A 1 187 ? 2.446 11.377 20.685 1.00 71.44 187 LYS A CA 1
ATOM 1340 C C . LYS A 1 187 ? 3.235 12.664 20.471 1.00 71.44 187 LYS A C 1
ATOM 1342 O O . LYS A 1 187 ? 4.377 12.602 20.017 1.00 71.44 187 LYS A O 1
ATOM 1347 N N . GLN A 1 188 ? 2.653 13.812 20.818 1.00 71.88 188 GLN A N 1
ATOM 1348 C CA . GLN A 1 188 ? 3.330 15.100 20.707 1.00 71.88 188 GLN A CA 1
ATOM 1349 C C . GLN A 1 188 ? 4.543 15.173 21.641 1.00 71.88 188 GLN A C 1
ATOM 1351 O O . GLN A 1 188 ? 5.613 15.586 21.211 1.00 71.88 188 GLN A O 1
ATOM 1356 N N . LEU A 1 189 ? 4.429 14.659 22.867 1.00 76.69 189 LEU A N 1
ATOM 1357 C CA . LEU A 1 189 ? 5.540 14.587 23.815 1.00 76.69 189 LEU A CA 1
ATOM 1358 C C . LEU A 1 189 ? 6.689 13.706 23.293 1.00 76.69 189 LEU A C 1
ATOM 1360 O O . LEU A 1 189 ? 7.857 14.068 23.433 1.00 76.69 189 LEU A O 1
ATOM 1364 N N . TYR A 1 190 ? 6.397 12.587 22.624 1.00 72.50 190 TYR A N 1
ATOM 1365 C CA . TYR A 1 190 ? 7.427 11.773 21.967 1.00 72.50 190 TYR A CA 1
ATOM 1366 C C . TYR A 1 190 ? 8.074 12.473 20.768 1.00 72.50 190 TYR A C 1
ATOM 1368 O O . TYR A 1 190 ? 9.267 12.292 20.528 1.00 72.50 190 TYR A O 1
ATOM 1376 N N . ILE A 1 191 ? 7.322 13.280 20.019 1.00 73.38 191 ILE A N 1
ATOM 1377 C CA . ILE A 1 191 ? 7.877 14.102 18.936 1.00 73.38 191 ILE A CA 1
ATOM 1378 C C . ILE A 1 191 ? 8.806 15.174 19.516 1.00 73.38 191 ILE A C 1
ATOM 1380 O O . ILE A 1 191 ? 9.950 15.286 19.076 1.00 73.38 191 ILE A O 1
ATOM 1384 N N . ASP A 1 192 ? 8.344 15.900 20.531 1.00 77.38 192 ASP A N 1
ATOM 1385 C CA . ASP A 1 192 ? 9.059 17.023 21.142 1.00 77.38 192 ASP A CA 1
ATOM 1386 C C . ASP A 1 192 ? 10.340 16.571 21.858 1.00 77.38 192 ASP A C 1
ATOM 1388 O O . ASP A 1 192 ? 11.351 17.269 21.839 1.00 77.38 192 ASP A O 1
ATOM 1392 N N . THR A 1 193 ? 10.330 15.370 22.442 1.00 77.50 193 THR A N 1
ATOM 1393 C CA . THR A 1 193 ? 11.512 14.761 23.078 1.00 77.50 193 THR A CA 1
ATOM 1394 C C . THR A 1 193 ? 12.432 14.022 22.101 1.00 77.50 193 THR A C 1
ATOM 1396 O O . THR A 1 193 ? 13.456 13.477 22.514 1.00 77.50 193 THR A O 1
ATOM 1399 N N . GLY A 1 194 ? 12.099 13.978 20.805 1.00 70.62 194 GLY A N 1
ATOM 1400 C CA . GLY A 1 194 ? 12.870 13.245 19.796 1.00 70.62 194 GLY A CA 1
ATOM 1401 C C . GLY A 1 194 ? 12.788 11.717 19.925 1.00 70.62 194 GLY A C 1
ATOM 1402 O O . GLY A 1 194 ? 13.520 11.002 19.240 1.00 70.62 194 GLY A O 1
ATOM 1403 N N . LEU A 1 195 ? 11.887 11.201 20.766 1.00 72.94 195 LEU A N 1
ATOM 1404 C CA . LEU A 1 195 ? 11.658 9.778 21.036 1.00 72.94 195 LEU A CA 1
ATOM 1405 C C . LEU A 1 195 ? 10.614 9.134 20.110 1.00 72.94 195 LEU A C 1
ATOM 1407 O O . LEU A 1 195 ? 10.242 7.979 20.303 1.00 72.94 195 LEU A O 1
ATOM 1411 N N . SER A 1 196 ? 10.167 9.833 19.067 1.00 65.00 196 SER A N 1
ATOM 1412 C CA . SER A 1 196 ? 9.229 9.314 18.059 1.00 65.00 196 SER A CA 1
ATOM 1413 C C . SER A 1 196 ? 9.713 8.034 17.362 1.00 65.00 196 SER A C 1
ATOM 1415 O O . SER A 1 196 ? 8.910 7.253 16.859 1.00 65.00 196 SER A O 1
ATOM 1417 N N . HIS A 1 197 ? 11.021 7.771 17.373 1.00 61.41 197 HIS A N 1
ATOM 1418 C CA . HIS A 1 197 ? 11.605 6.535 16.859 1.00 61.41 197 HIS A CA 1
ATOM 1419 C C . HIS A 1 197 ? 11.314 5.306 17.741 1.00 61.41 197 HIS A C 1
ATOM 1421 O O . HIS A 1 197 ? 11.382 4.187 17.240 1.00 61.41 197 HIS A O 1
ATOM 1427 N N . LEU A 1 198 ? 10.955 5.484 19.020 1.00 58.94 198 LEU A N 1
ATOM 1428 C CA . LEU A 1 198 ? 10.621 4.385 19.935 1.00 58.94 198 LEU A CA 1
ATOM 1429 C C . LEU A 1 198 ? 9.195 3.856 19.741 1.00 58.94 198 LEU A C 1
ATOM 1431 O O . LEU A 1 198 ? 8.944 2.683 19.997 1.00 58.94 198 LEU A O 1
ATOM 1435 N N . SER A 1 199 ? 8.270 4.677 19.241 1.00 54.31 199 SER A N 1
ATOM 1436 C CA . SER A 1 199 ? 6.922 4.226 18.861 1.00 54.31 199 SER A CA 1
ATOM 1437 C C . SER A 1 199 ? 6.857 3.659 17.436 1.00 54.31 199 SER A C 1
ATOM 1439 O O . SER A 1 199 ? 5.871 3.021 17.073 1.00 54.31 199 SER A O 1
ATOM 1441 N N . ALA A 1 200 ? 7.905 3.868 16.631 1.00 53.00 200 ALA A N 1
ATOM 1442 C CA . ALA A 1 200 ? 7.957 3.544 15.206 1.00 53.00 200 ALA A CA 1
ATOM 1443 C C . ALA A 1 200 ? 8.834 2.321 14.874 1.00 53.00 200 ALA A C 1
ATOM 1445 O O . ALA A 1 200 ? 9.362 2.214 13.765 1.00 53.00 200 ALA A O 1
ATOM 1446 N N . VAL A 1 201 ? 8.996 1.378 15.802 1.00 47.53 201 VAL A N 1
ATOM 1447 C CA . VAL A 1 201 ? 9.664 0.106 15.502 1.00 47.53 201 VAL A CA 1
ATOM 1448 C C . VAL A 1 201 ? 8.594 -0.916 15.120 1.00 47.53 201 VAL A C 1
ATOM 1450 O O . VAL A 1 201 ? 7.730 -1.248 15.918 1.00 47.53 201 VAL A O 1
ATOM 1453 N N . SER A 1 202 ? 8.659 -1.392 13.872 1.00 39.09 202 SER A N 1
ATOM 1454 C CA . SER A 1 202 ? 7.703 -2.291 13.200 1.00 39.09 202 SER A CA 1
ATOM 1455 C C . SER A 1 202 ? 6.410 -1.638 12.668 1.00 39.09 202 SER A C 1
ATOM 1457 O O . SER A 1 202 ? 5.314 -1.838 13.187 1.00 39.09 202 SER A O 1
ATOM 1459 N N . GLY A 1 203 ? 6.518 -0.967 11.514 1.00 39.06 203 GLY A N 1
ATOM 1460 C CA . GLY A 1 203 ? 5.431 -0.946 10.519 1.00 39.06 203 GLY A CA 1
ATOM 1461 C C . GLY A 1 203 ? 4.548 0.302 10.435 1.00 39.06 203 GLY A C 1
ATOM 1462 O O . GLY A 1 203 ? 3.571 0.279 9.684 1.00 39.06 203 GLY A O 1
ATOM 1463 N N . VAL A 1 204 ? 4.868 1.393 11.135 1.00 40.03 204 VAL A N 1
ATOM 1464 C CA . VAL A 1 204 ? 4.096 2.640 11.012 1.00 40.03 204 VAL A CA 1
ATOM 1465 C C . VAL A 1 204 ? 4.410 3.316 9.676 1.00 40.03 204 VAL A C 1
ATOM 1467 O O . VAL A 1 204 ? 5.488 3.863 9.451 1.00 40.03 204 VAL A O 1
ATOM 1470 N N . ASN A 1 205 ? 3.436 3.265 8.772 1.00 39.97 205 ASN A N 1
ATOM 1471 C CA . ASN A 1 205 ? 3.381 4.112 7.592 1.00 39.97 205 ASN A CA 1
ATOM 1472 C C . ASN A 1 205 ? 3.186 5.551 8.099 1.00 39.97 205 ASN A C 1
ATOM 1474 O O . ASN A 1 205 ? 2.235 5.786 8.839 1.00 39.97 205 ASN A O 1
ATOM 1478 N N . VAL A 1 206 ? 4.084 6.482 7.761 1.00 39.09 206 VAL A N 1
ATOM 1479 C CA . VAL A 1 206 ? 3.985 7.895 8.169 1.00 39.09 206 VAL A CA 1
ATOM 1480 C C . VAL A 1 206 ? 2.638 8.444 7.703 1.00 39.09 206 VAL A C 1
ATOM 1482 O O . VAL A 1 206 ? 2.458 8.746 6.521 1.00 39.09 206 VAL A O 1
ATOM 1485 N N . ASP A 1 207 ? 1.686 8.524 8.626 1.00 38.88 207 ASP A N 1
ATOM 1486 C CA . ASP A 1 207 ? 0.381 9.095 8.361 1.00 38.88 207 ASP A CA 1
ATOM 1487 C C . ASP A 1 207 ? 0.544 10.613 8.391 1.00 38.88 207 ASP A C 1
ATOM 1489 O O . ASP A 1 207 ? 0.954 11.223 9.382 1.00 38.88 207 ASP A O 1
ATOM 1493 N N . SER A 1 208 ? 0.400 11.221 7.222 1.00 33.03 208 SER A N 1
ATOM 1494 C CA . SER A 1 208 ? 0.693 12.633 7.036 1.00 33.03 208 SER A CA 1
ATOM 1495 C C . SER A 1 208 ? -0.371 13.477 7.725 1.00 33.03 208 SER A C 1
ATOM 1497 O O . SER A 1 208 ? -1.506 13.492 7.266 1.00 33.03 208 SER A O 1
ATOM 1499 N N . LYS A 1 209 ? 0.057 14.183 8.778 1.00 34.56 209 LYS A N 1
ATOM 1500 C CA . LYS A 1 209 ? -0.414 15.479 9.303 1.00 34.56 209 LYS A CA 1
ATOM 1501 C C . LYS A 1 209 ? -1.861 15.868 8.975 1.00 34.56 209 LYS A C 1
ATOM 1503 O O . LYS A 1 209 ? -2.206 16.142 7.828 1.00 34.56 209 LYS A O 1
ATOM 1508 N N . GLY A 1 210 ? -2.636 16.044 10.045 1.00 31.11 210 GLY A N 1
ATOM 1509 C CA . GLY A 1 210 ? -3.975 16.615 10.036 1.00 31.11 210 GLY A CA 1
ATOM 1510 C C . GLY A 1 210 ? -4.097 17.863 9.162 1.00 31.11 210 GLY A C 1
ATOM 1511 O O . GLY A 1 210 ? -3.406 18.865 9.348 1.00 31.11 210 GLY A O 1
ATOM 1512 N N . VAL A 1 211 ? -5.034 17.795 8.220 1.00 30.53 211 VAL A N 1
ATOM 1513 C CA . VAL A 1 211 ? -5.612 18.976 7.589 1.00 30.53 211 VAL A CA 1
ATOM 1514 C C . VAL A 1 211 ? -6.500 19.630 8.642 1.00 30.53 211 VAL A C 1
ATOM 1516 O O . VAL A 1 211 ? -7.621 19.191 8.898 1.00 30.53 211 VAL A O 1
ATOM 1519 N N . SER A 1 212 ? -5.972 20.670 9.282 1.00 29.62 212 SER A N 1
ATOM 1520 C CA . SER A 1 212 ? -6.778 21.600 10.063 1.00 29.62 212 SER A CA 1
ATOM 1521 C C . SER A 1 212 ? -7.773 22.283 9.122 1.00 29.62 212 SER A C 1
ATOM 1523 O O . SER A 1 212 ? -7.392 23.053 8.238 1.00 29.62 212 SER A O 1
ATOM 1525 N N . LYS A 1 213 ? -9.060 21.965 9.289 1.00 35.62 213 LYS A N 1
ATOM 1526 C CA . LYS A 1 213 ? -10.172 22.754 8.756 1.00 35.62 213 LYS A CA 1
ATOM 1527 C C . LYS A 1 213 ? -10.207 24.089 9.504 1.00 35.62 213 LYS A C 1
ATOM 1529 O O . LYS A 1 213 ? -10.878 24.187 10.525 1.00 35.62 213 LYS A O 1
ATOM 1534 N N . THR A 1 214 ? -9.576 25.123 8.955 1.00 32.62 214 THR A N 1
ATOM 1535 C CA . THR A 1 214 ? -9.871 26.505 9.358 1.00 32.62 214 THR A CA 1
ATOM 1536 C C . THR A 1 214 ? -9.962 27.411 8.134 1.00 32.62 214 THR A C 1
ATOM 1538 O O . THR A 1 214 ? -8.958 27.850 7.592 1.00 32.62 214 THR A O 1
ATOM 1541 N N . GLY A 1 215 ? -11.207 27.678 7.728 1.00 32.84 215 GLY A N 1
ATOM 1542 C CA . GLY A 1 215 ? -11.668 28.971 7.219 1.00 32.84 215 GLY A CA 1
ATOM 1543 C C . GLY A 1 215 ? -11.057 29.522 5.929 1.00 32.84 215 GLY A C 1
ATOM 1544 O O . GLY A 1 215 ? -10.184 30.378 5.984 1.00 32.84 215 GLY A O 1
ATOM 1545 N N . LEU A 1 216 ? -11.668 29.200 4.786 1.00 26.89 216 LEU A N 1
ATOM 1546 C CA . LEU A 1 216 ? -11.742 30.140 3.665 1.00 26.89 216 LEU A CA 1
ATOM 1547 C C . LEU A 1 216 ? -13.222 30.345 3.316 1.00 26.89 216 LEU A C 1
ATOM 1549 O O . LEU A 1 216 ? -13.823 29.576 2.568 1.00 26.89 216 LEU A O 1
ATOM 1553 N N . ARG A 1 217 ? -13.835 31.352 3.949 1.00 27.72 217 ARG A N 1
ATOM 1554 C CA . ARG A 1 217 ? -15.091 31.939 3.476 1.00 27.72 217 ARG A CA 1
ATOM 1555 C C . ARG A 1 217 ? -14.750 32.750 2.232 1.00 27.72 217 ARG A C 1
ATOM 1557 O O . ARG A 1 217 ? -13.953 33.677 2.314 1.00 27.72 217 ARG A O 1
ATOM 1564 N N . VAL A 1 218 ? -15.357 32.372 1.116 1.00 31.94 218 VAL A N 1
ATOM 1565 C CA . VAL A 1 218 ? -15.408 33.179 -0.099 1.00 31.94 218 VAL A CA 1
ATOM 1566 C C . VAL A 1 218 ? -16.343 34.358 0.172 1.00 31.94 218 VAL A C 1
ATOM 1568 O O . VAL A 1 218 ? -17.532 34.162 0.428 1.00 31.94 218 VAL A O 1
ATOM 1571 N N . LEU A 1 219 ? -15.771 35.556 0.157 1.00 34.44 219 LEU A N 1
ATOM 1572 C CA . LEU A 1 219 ? -16.367 36.746 -0.442 1.00 34.44 219 LEU A CA 1
ATOM 1573 C C . LEU A 1 219 ? -15.407 37.193 -1.542 1.00 34.44 219 LEU A C 1
ATOM 1575 O O . LEU A 1 219 ? -14.184 37.156 -1.273 1.00 34.44 219 LEU A O 1
#

Radius of gyration: 22.38 Å; chains: 1; bounding box: 55×54×60 Å